Protein AF-A0A8T3XA52-F1 (afdb_monomer)

Structure (mmCIF, N/CA/C/O backbone):
data_AF-A0A8T3XA52-F1
#
_entry.id   AF-A0A8T3XA52-F1
#
loop_
_atom_site.group_PDB
_atom_site.id
_atom_site.type_symbol
_atom_site.label_atom_id
_atom_site.label_alt_id
_atom_site.label_comp_id
_atom_site.label_asym_id
_atom_site.label_entity_id
_atom_site.label_seq_id
_atom_site.pdbx_PDB_ins_code
_atom_site.Cartn_x
_atom_site.Cartn_y
_atom_site.Cartn_z
_atom_site.occupancy
_atom_site.B_iso_or_equiv
_atom_site.auth_seq_id
_atom_site.auth_comp_id
_atom_site.auth_asym_id
_atom_site.auth_atom_id
_atom_site.pdbx_PDB_model_num
ATOM 1 N N . MET A 1 1 ? -41.490 25.334 93.226 1.00 41.12 1 MET A N 1
ATOM 2 C CA . MET A 1 1 ? -40.918 24.299 92.337 1.00 41.12 1 MET A CA 1
ATOM 3 C C . MET A 1 1 ? -41.174 24.711 90.898 1.00 41.12 1 MET A C 1
ATOM 5 O O . MET A 1 1 ? -42.295 24.581 90.435 1.00 41.12 1 MET A O 1
ATOM 9 N N . GLY A 1 2 ? -40.174 25.271 90.220 1.00 41.69 2 GLY A N 1
ATOM 10 C CA . GLY A 1 2 ? -40.242 25.599 88.796 1.00 41.69 2 GLY A CA 1
ATOM 11 C C . GLY A 1 2 ? -38.914 25.210 88.165 1.00 41.69 2 GLY A C 1
ATOM 12 O O . GLY A 1 2 ? -37.906 25.853 88.435 1.00 41.69 2 GLY A O 1
ATOM 13 N N . ASN A 1 3 ? -38.899 24.114 87.406 1.00 46.59 3 ASN A N 1
ATOM 14 C CA . ASN A 1 3 ? -37.692 23.629 86.743 1.00 46.59 3 ASN A CA 1
ATOM 15 C C . ASN A 1 3 ? -37.545 24.312 85.381 1.00 46.59 3 ASN A C 1
ATOM 17 O O . ASN A 1 3 ? -38.376 24.140 84.492 1.00 46.59 3 ASN A O 1
ATOM 21 N N . ILE A 1 4 ? -36.460 25.069 85.231 1.00 50.94 4 ILE A N 1
ATOM 22 C CA . ILE A 1 4 ? -35.986 25.626 83.964 1.00 50.94 4 ILE A CA 1
ATOM 23 C C . ILE A 1 4 ? -35.262 24.508 83.202 1.00 50.94 4 ILE A C 1
ATOM 25 O O . ILE A 1 4 ? -34.215 24.036 83.638 1.00 50.94 4 ILE A O 1
ATOM 29 N N . PHE A 1 5 ? -35.801 24.093 82.054 1.00 57.50 5 PHE A N 1
ATOM 30 C CA . PHE A 1 5 ? -35.103 23.215 81.110 1.00 57.50 5 PHE A CA 1
ATOM 31 C C . PHE A 1 5 ? -34.409 24.062 80.037 1.00 57.50 5 PHE A C 1
ATOM 33 O O . PHE A 1 5 ? -35.047 24.609 79.138 1.00 57.50 5 PHE A O 1
ATOM 40 N N . ILE A 1 6 ? -33.082 24.159 80.125 1.00 57.28 6 ILE A N 1
ATOM 41 C CA . ILE A 1 6 ? -32.225 24.763 79.098 1.00 57.28 6 ILE A CA 1
ATOM 42 C C . ILE A 1 6 ? -32.088 23.768 77.938 1.00 57.28 6 ILE A C 1
ATOM 44 O O . ILE A 1 6 ? -31.485 22.705 78.080 1.00 57.28 6 ILE A O 1
ATOM 48 N N . LYS A 1 7 ? -32.635 24.110 76.766 1.00 54.34 7 LYS A N 1
ATOM 49 C CA . LYS A 1 7 ? -32.490 23.318 75.536 1.00 54.34 7 LYS A CA 1
ATOM 50 C C . LYS A 1 7 ? -31.238 23.776 74.778 1.00 54.34 7 LYS A C 1
ATOM 52 O O . LYS A 1 7 ? -31.241 24.811 74.121 1.00 54.34 7 LYS A O 1
ATOM 57 N N . ASN A 1 8 ? -30.163 22.997 74.878 1.00 57.97 8 ASN A N 1
ATOM 58 C CA . ASN A 1 8 ? -28.888 23.256 74.204 1.00 57.97 8 ASN A CA 1
ATOM 59 C C . ASN A 1 8 ? -28.993 22.943 72.692 1.00 57.97 8 ASN A C 1
ATOM 61 O O . ASN A 1 8 ? -29.285 21.811 72.301 1.00 57.97 8 ASN A O 1
ATOM 65 N N . LYS A 1 9 ? -28.766 23.938 71.825 1.00 57.91 9 LYS A N 1
ATOM 66 C CA . LYS A 1 9 ? -28.817 23.811 70.355 1.00 57.91 9 LYS A CA 1
ATOM 67 C C . LYS A 1 9 ? -27.479 23.253 69.844 1.00 57.91 9 LYS A C 1
ATOM 69 O O . LYS A 1 9 ? -26.520 23.997 69.664 1.00 57.91 9 LYS A O 1
ATOM 74 N N . LYS A 1 10 ? -27.399 21.932 69.646 1.00 58.94 10 LYS A N 1
ATOM 75 C CA . LYS A 1 10 ? -26.198 21.236 69.140 1.00 58.94 10 LYS A CA 1
ATOM 76 C C . LYS A 1 10 ? -25.922 21.637 67.678 1.00 58.94 10 LYS A C 1
ATOM 78 O O . LYS A 1 10 ? -26.837 21.659 66.857 1.00 58.94 10 LYS A O 1
ATOM 83 N N . GLN A 1 11 ? -24.676 22.008 67.382 1.00 62.72 11 GLN A N 1
ATOM 84 C CA . GLN A 1 11 ? -24.257 22.612 66.112 1.00 62.72 11 GLN A CA 1
ATOM 85 C C . GLN A 1 11 ? -24.359 21.647 64.914 1.00 62.72 11 GLN A C 1
ATOM 87 O O . GLN A 1 11 ? -23.949 20.495 65.006 1.00 62.72 11 GLN A O 1
ATOM 92 N N . ARG A 1 12 ? -24.878 22.149 63.781 1.00 59.28 12 ARG A N 1
ATOM 93 C CA . ARG A 1 12 ? -25.142 21.425 62.515 1.00 59.28 12 ARG A CA 1
ATOM 94 C C . ARG A 1 12 ? -24.040 21.580 61.449 1.00 59.28 12 ARG A C 1
ATOM 96 O O . ARG A 1 12 ? -24.274 21.263 60.292 1.00 59.28 12 ARG A O 1
ATOM 103 N N . LYS A 1 13 ? -22.841 22.047 61.811 1.00 58.66 13 LYS A N 1
ATOM 104 C CA . LYS A 1 13 ? -21.799 22.410 60.828 1.00 58.66 13 LYS A CA 1
ATOM 105 C C . LYS A 1 13 ? -21.232 21.220 60.037 1.00 58.66 13 LYS A C 1
ATOM 107 O O . LYS A 1 13 ? -21.038 21.333 58.838 1.00 58.66 13 LYS A O 1
ATOM 112 N N . GLY A 1 14 ? -21.069 20.050 60.661 1.00 59.81 14 GLY A N 1
ATOM 113 C CA . GLY A 1 14 ? -20.540 18.864 59.963 1.00 59.81 14 GLY A CA 1
ATOM 114 C C . GLY A 1 14 ? -21.498 18.236 58.938 1.00 59.81 14 GLY A C 1
ATOM 115 O O . GLY A 1 14 ? -21.068 17.466 58.088 1.00 59.81 14 GLY A O 1
ATOM 116 N N . GLN A 1 15 ? -22.798 18.557 58.996 1.00 58.09 15 GLN A N 1
ATOM 117 C CA . GLN A 1 15 ? -23.782 18.063 58.024 1.00 58.09 15 GLN A CA 1
ATOM 118 C C . GLN A 1 15 ? -23.780 18.886 56.728 1.00 58.09 15 GLN A C 1
ATOM 120 O O . GLN A 1 15 ? -24.138 18.357 55.682 1.00 58.09 15 GLN A O 1
ATOM 125 N N . GLU A 1 16 ? -23.352 20.149 56.774 1.00 66.12 16 GLU A N 1
ATOM 126 C CA . GLU A 1 16 ? -23.298 21.027 55.597 1.00 66.12 16 GLU A CA 1
ATOM 127 C C . GLU A 1 16 ? -22.121 20.661 54.672 1.00 66.12 16 GLU A C 1
ATOM 129 O O . GLU A 1 16 ? -22.271 20.663 53.451 1.00 66.12 16 GLU A O 1
ATOM 134 N N . GLU A 1 17 ? -20.986 20.235 55.236 1.00 72.88 17 GLU A N 1
ATOM 135 C CA . GLU A 1 17 ? -19.796 19.832 54.468 1.00 72.88 17 GLU A CA 1
ATOM 136 C C . GLU A 1 17 ? -20.006 18.521 53.687 1.00 72.88 17 GLU A C 1
ATOM 138 O O . GLU A 1 17 ? -19.603 18.410 52.527 1.00 72.88 17 GLU A O 1
ATOM 143 N N . ILE A 1 18 ? -20.712 17.546 54.277 1.00 85.62 18 ILE A N 1
ATOM 144 C CA . ILE A 1 18 ? -21.025 16.264 53.618 1.00 85.62 18 ILE A CA 1
ATOM 145 C C . ILE A 1 18 ? -21.964 16.475 52.421 1.00 85.62 18 ILE A C 1
ATOM 147 O O . ILE A 1 18 ? -21.783 15.853 51.374 1.00 85.62 18 ILE A O 1
ATOM 151 N N . VAL A 1 19 ? -22.944 17.377 52.538 1.00 86.50 19 VAL A N 1
ATOM 152 C CA . VAL A 1 19 ? -23.882 17.688 51.443 1.00 86.50 19 VAL A CA 1
ATOM 153 C C . VAL A 1 19 ? -23.160 18.371 50.279 1.00 86.50 19 VAL A C 1
ATOM 155 O O . VAL A 1 19 ? -23.435 18.060 49.118 1.00 86.50 19 VAL A O 1
ATOM 158 N N . GLY A 1 20 ? -22.189 19.242 50.577 1.00 86.75 20 GLY A N 1
ATOM 159 C CA . GLY A 1 20 ? -21.329 19.860 49.567 1.00 86.75 20 GLY A CA 1
ATOM 160 C C . GLY A 1 20 ? -20.532 18.825 48.770 1.00 86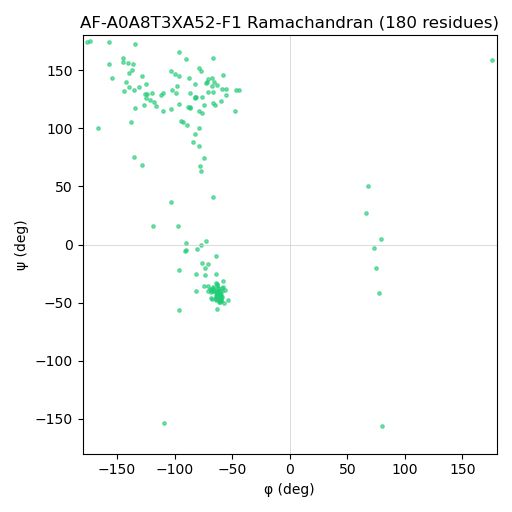.75 20 GLY A C 1
ATOM 161 O O . GLY A 1 20 ? -20.538 18.858 47.539 1.00 86.75 20 GLY A O 1
ATOM 162 N N . PHE A 1 21 ? -19.920 17.855 49.456 1.00 91.56 21 PHE A N 1
ATOM 163 C CA . PHE A 1 21 ? -19.161 16.787 48.803 1.00 91.56 21 PHE A CA 1
ATOM 164 C C . PHE A 1 21 ? -20.033 15.940 47.865 1.00 91.56 21 PHE A C 1
ATOM 166 O O . PHE A 1 21 ? -19.664 15.710 46.713 1.00 91.56 21 PHE A O 1
ATOM 173 N N . VAL A 1 22 ? -21.223 15.532 48.318 1.00 94.50 22 VAL A N 1
ATOM 174 C CA . VAL A 1 22 ? -22.146 14.717 47.508 1.00 94.50 22 VAL A CA 1
ATOM 175 C C . VAL A 1 22 ? -22.608 15.466 46.254 1.00 94.50 22 VAL A C 1
ATOM 177 O O . VAL A 1 22 ? -22.658 14.879 45.172 1.00 94.50 22 VAL A O 1
ATOM 180 N N . SER A 1 23 ? -22.896 16.765 46.373 1.00 92.50 23 SER A N 1
ATOM 181 C CA . SER A 1 23 ? -23.294 17.604 45.236 1.00 92.50 23 SER A CA 1
ATOM 182 C C . SER A 1 23 ? -22.196 17.686 44.168 1.00 92.50 23 SER A C 1
ATOM 184 O O . SER A 1 23 ? -22.463 17.506 42.979 1.00 92.50 23 SER A O 1
ATOM 186 N N . ILE A 1 24 ? -20.937 17.862 44.587 1.00 94.75 24 ILE A N 1
ATOM 187 C CA . ILE A 1 24 ? -19.791 17.916 43.668 1.00 94.75 24 ILE A CA 1
ATOM 188 C C . ILE A 1 24 ? -19.609 16.576 42.943 1.00 94.75 24 ILE A C 1
ATOM 190 O O . ILE A 1 24 ? -19.456 16.562 41.722 1.00 94.75 24 ILE A O 1
ATOM 194 N N . VAL A 1 25 ? -19.674 15.448 43.661 1.00 95.56 25 VAL A N 1
ATOM 195 C CA . VAL A 1 25 ? -19.530 14.108 43.061 1.00 95.56 25 VAL A CA 1
ATOM 196 C C . VAL A 1 25 ? -20.614 13.844 42.011 1.00 95.56 25 VAL A C 1
ATOM 198 O O . VAL A 1 25 ? -20.315 13.309 40.940 1.00 95.56 25 VAL A O 1
ATOM 201 N N . LEU A 1 26 ? -21.857 14.258 42.273 1.00 97.06 26 LEU A N 1
ATOM 202 C CA . LEU A 1 26 ? -22.955 14.151 41.308 1.00 97.06 26 LEU A CA 1
ATOM 203 C C . LEU A 1 26 ? -22.683 14.963 40.039 1.00 97.06 26 LEU A C 1
ATOM 205 O O . LEU A 1 26 ? -22.807 14.429 38.938 1.00 97.06 26 LEU A O 1
ATOM 209 N N . ILE A 1 27 ? -22.267 16.224 40.182 1.00 97.12 27 ILE A N 1
ATOM 210 C CA . ILE A 1 27 ? -21.964 17.100 39.041 1.00 97.12 27 ILE A CA 1
ATOM 211 C C . ILE A 1 27 ? -20.835 16.506 38.189 1.00 97.12 27 ILE A C 1
ATOM 213 O O . ILE A 1 27 ? -20.972 16.406 36.969 1.00 97.12 27 ILE A O 1
ATOM 217 N N . VAL A 1 28 ? -19.749 16.048 38.819 1.00 97.38 28 VAL A N 1
ATOM 218 C CA . VAL A 1 28 ? -18.621 15.416 38.114 1.00 97.38 28 VAL A CA 1
ATOM 219 C C . VAL A 1 28 ? -19.067 14.147 37.384 1.00 97.38 28 VAL A C 1
ATOM 221 O O . VAL A 1 28 ? -18.678 13.937 36.236 1.00 97.38 28 VAL A O 1
ATOM 224 N N . SER A 1 29 ? -19.932 13.337 37.998 1.00 96.94 29 SER A N 1
ATOM 225 C CA . SER A 1 29 ? -20.463 12.114 37.381 1.00 96.94 29 SER A CA 1
ATOM 226 C C . SER A 1 29 ? -21.301 12.415 36.133 1.00 96.94 29 SER A C 1
ATOM 228 O O . SER A 1 29 ? -21.143 11.749 35.111 1.00 96.94 29 SER A O 1
ATOM 230 N N . PHE A 1 30 ? -22.147 13.451 36.173 1.00 97.50 30 PHE A N 1
ATOM 231 C CA . PHE A 1 30 ? -22.924 13.887 35.006 1.00 97.50 30 PHE A CA 1
ATOM 232 C C . PHE A 1 30 ? -22.029 14.385 33.869 1.00 97.50 30 PHE A C 1
ATOM 234 O O . PHE A 1 30 ? -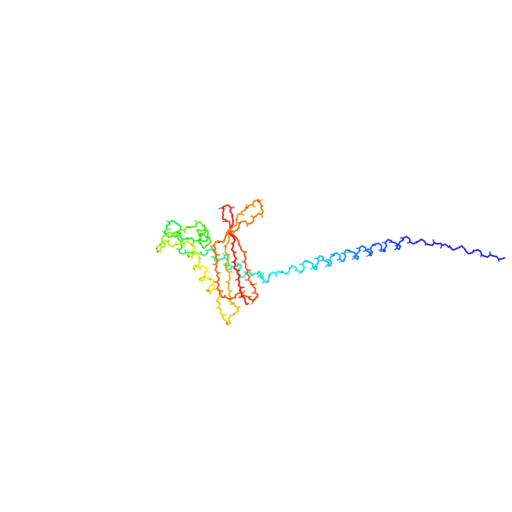22.224 13.993 32.718 1.00 97.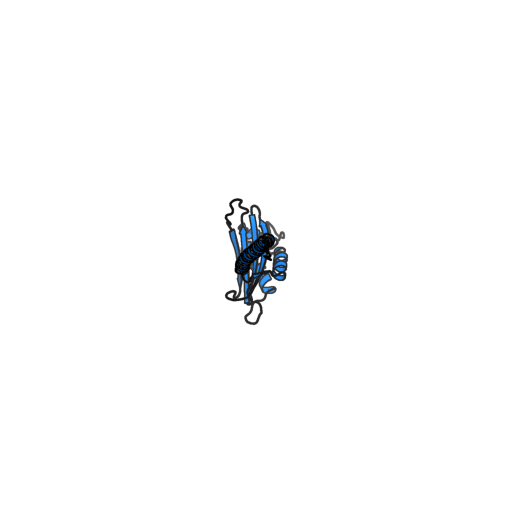50 30 PHE A O 1
ATOM 241 N N . ILE A 1 31 ? -21.024 15.207 34.185 1.00 97.25 31 ILE A N 1
ATOM 242 C CA . ILE A 1 31 ? -20.058 15.701 33.196 1.00 97.25 31 ILE A CA 1
ATOM 243 C C . ILE A 1 31 ? -19.306 14.525 32.556 1.00 97.25 31 ILE A C 1
ATOM 245 O O . ILE A 1 31 ? -19.187 14.462 31.332 1.00 97.25 31 ILE A O 1
ATOM 249 N N . PHE A 1 32 ? -18.862 13.556 33.362 1.00 97.12 32 PHE A N 1
ATOM 250 C CA . PHE A 1 32 ? -18.182 12.358 32.874 1.00 97.12 32 PHE A CA 1
ATOM 251 C C . PHE A 1 32 ? -19.062 11.526 31.931 1.00 97.12 32 PHE A C 1
ATOM 253 O O . PHE A 1 32 ? -18.595 11.126 30.867 1.00 97.12 32 PHE A O 1
ATOM 260 N N . LEU A 1 33 ? -20.342 11.315 32.262 1.00 96.56 33 LEU A N 1
ATOM 261 C CA . LEU A 1 33 ? -21.278 10.587 31.396 1.00 96.56 33 LEU A CA 1
ATOM 262 C C . LEU A 1 33 ? -21.500 11.289 30.051 1.00 96.56 33 LEU A C 1
ATOM 264 O O . LEU A 1 33 ? -21.581 10.617 29.023 1.00 96.56 33 LEU A O 1
ATOM 268 N N . ILE A 1 34 ? -21.553 12.625 30.033 1.00 95.56 34 ILE A N 1
ATOM 269 C CA . ILE A 1 34 ? -21.664 13.400 28.790 1.00 95.56 34 ILE A CA 1
ATOM 270 C C . ILE A 1 34 ? -20.410 13.204 27.929 1.00 95.56 34 ILE A C 1
ATOM 272 O O . ILE A 1 34 ? -20.525 12.889 26.744 1.00 95.56 34 ILE A O 1
ATOM 276 N N . PHE A 1 35 ? -19.214 13.327 28.514 1.00 95.38 35 PHE A N 1
ATOM 277 C CA . PHE A 1 35 ? -17.962 13.094 27.789 1.00 95.38 35 PHE A CA 1
ATOM 278 C C . PHE A 1 35 ? -17.841 11.658 27.282 1.00 95.38 35 PHE A C 1
ATOM 280 O O . PHE A 1 35 ? -17.442 11.453 26.136 1.00 95.38 35 PHE A O 1
ATOM 287 N N . LEU A 1 36 ? -18.224 10.672 28.094 1.00 93.06 36 LEU A N 1
ATOM 288 C CA . LEU A 1 36 ? -18.222 9.267 27.701 1.00 93.06 36 LEU A CA 1
ATOM 289 C C . LEU A 1 36 ? -19.191 9.026 26.537 1.00 93.06 36 LEU A C 1
ATOM 291 O O . LEU A 1 36 ? -18.823 8.380 25.559 1.00 93.06 36 LEU A O 1
ATOM 295 N N . GLY A 1 37 ? -20.391 9.610 26.596 1.00 91.06 37 GLY A N 1
ATOM 296 C CA . GLY A 1 37 ? -21.372 9.548 25.516 1.00 91.06 37 GLY A CA 1
ATOM 297 C C . GLY A 1 37 ? -20.859 10.165 24.213 1.00 91.06 37 GLY A C 1
ATOM 298 O O . GLY A 1 37 ? -21.024 9.575 23.149 1.00 91.06 37 GLY A O 1
ATOM 299 N N . ILE A 1 38 ? -20.182 11.316 24.278 1.00 88.25 38 ILE A N 1
ATOM 300 C CA . ILE A 1 38 ? -19.578 11.962 23.100 1.00 88.25 38 ILE A CA 1
ATOM 301 C C . ILE A 1 38 ? -18.405 11.136 22.554 1.00 88.25 38 ILE A C 1
ATOM 303 O O . ILE A 1 38 ? -18.279 10.989 21.339 1.00 88.25 38 ILE A O 1
ATOM 307 N N . SER A 1 39 ? -17.570 10.581 23.436 1.00 81.75 39 SER A N 1
ATOM 308 C CA . SER A 1 39 ? -16.421 9.749 23.066 1.00 81.75 39 SER A CA 1
ATOM 309 C C . SER A 1 39 ? -16.861 8.472 22.344 1.00 81.75 39 SER A C 1
ATOM 311 O O . SER A 1 39 ? -16.329 8.149 21.287 1.00 81.75 39 SER A O 1
ATOM 313 N N . LEU A 1 40 ? -17.905 7.804 22.848 1.00 80.50 40 LEU A N 1
ATOM 314 C CA . LEU A 1 40 ? -18.456 6.585 22.248 1.00 80.50 40 LEU A CA 1
ATOM 315 C C . LEU A 1 40 ? -19.246 6.842 20.957 1.00 80.50 40 LEU A C 1
ATOM 317 O O . LEU A 1 40 ? -19.345 5.953 20.115 1.00 80.50 40 LEU A O 1
ATOM 321 N N . ARG A 1 41 ? -19.816 8.042 20.775 1.00 72.50 41 ARG A N 1
ATOM 322 C CA . ARG A 1 41 ? -20.595 8.385 19.572 1.00 72.50 41 ARG A CA 1
ATOM 323 C C . ARG A 1 41 ? -19.724 8.661 18.346 1.00 72.50 41 ARG A C 1
ATOM 325 O O . ARG A 1 41 ? -20.238 8.637 17.229 1.00 72.50 41 ARG A O 1
ATOM 332 N N . LYS A 1 42 ? -18.418 8.882 18.521 1.00 56.75 42 LYS A N 1
ATOM 333 C CA . LYS A 1 42 ? -17.451 8.828 17.418 1.00 56.75 42 LYS A CA 1
ATOM 334 C C . LYS A 1 42 ? -17.225 7.361 17.063 1.00 56.75 42 LYS A C 1
ATOM 336 O O . LYS A 1 42 ? -16.224 6.765 17.443 1.00 56.75 42 LYS A O 1
ATOM 341 N N . GLY A 1 43 ? -18.215 6.768 16.398 1.00 46.72 43 GLY A N 1
ATOM 342 C CA . GLY A 1 43 ? -18.079 5.431 15.848 1.00 46.72 43 GLY A CA 1
ATOM 343 C C . GLY A 1 43 ? -16.852 5.412 14.937 1.00 46.72 43 GLY A C 1
ATOM 344 O O . GLY A 1 43 ? -16.733 6.306 14.094 1.00 46.72 43 GLY A O 1
ATOM 345 N N . PRO A 1 44 ? -15.923 4.461 15.105 1.00 48.84 44 PRO A N 1
ATOM 346 C CA . PRO A 1 44 ? -14.935 4.238 14.073 1.00 48.84 44 PRO A CA 1
ATOM 347 C C . PRO A 1 44 ? -15.723 3.882 12.810 1.00 48.84 44 PRO A C 1
ATOM 349 O O . PRO A 1 44 ? -16.644 3.062 12.863 1.00 48.84 44 PRO A O 1
ATOM 352 N N . GLU A 1 45 ? -15.383 4.482 11.670 1.00 53.12 45 GLU A N 1
ATOM 353 C CA . GLU A 1 45 ? -15.627 3.787 10.408 1.00 53.12 45 GLU A CA 1
ATOM 354 C C . GLU A 1 45 ? -15.175 2.338 10.628 1.00 53.12 45 GLU A C 1
ATOM 356 O O . GLU A 1 45 ? -14.134 2.124 11.254 1.00 53.12 45 GLU A O 1
ATOM 361 N N . PHE A 1 46 ? -15.980 1.350 10.230 1.00 51.62 46 PHE A N 1
ATOM 362 C CA . PHE A 1 46 ? -15.752 -0.079 10.492 1.00 51.62 46 PHE A CA 1
ATOM 363 C C . PHE A 1 46 ? -14.514 -0.628 9.751 1.00 51.62 46 PHE A C 1
ATOM 365 O O . PHE A 1 46 ? -14.556 -1.725 9.210 1.00 51.62 46 PHE A O 1
ATOM 372 N N . LYS A 1 47 ? -13.418 0.132 9.694 1.00 64.00 47 LYS A N 1
ATOM 373 C CA . LYS A 1 47 ? -12.084 -0.259 9.281 1.00 64.00 47 LYS A CA 1
ATOM 374 C C . LYS A 1 47 ? -11.397 -0.872 10.493 1.00 64.00 47 LYS A C 1
ATOM 376 O O . LYS A 1 47 ? -10.742 -0.198 11.286 1.00 64.00 47 LYS A O 1
ATOM 381 N N . LYS A 1 48 ? -11.582 -2.178 10.661 1.00 80.38 48 LYS A N 1
ATOM 382 C CA . LYS A 1 48 ? -10.784 -2.938 11.618 1.00 80.38 48 LYS A CA 1
ATOM 383 C C . LYS A 1 48 ? -9.346 -2.953 11.107 1.00 80.38 48 LYS A C 1
ATOM 385 O O . LYS A 1 48 ? -9.091 -3.424 9.998 1.00 80.38 48 LYS A O 1
ATOM 390 N N . GLU A 1 49 ? -8.416 -2.451 11.909 1.00 84.94 49 GLU A N 1
ATOM 391 C CA . GLU A 1 49 ? -6.997 -2.580 11.595 1.00 84.94 49 GLU A CA 1
ATOM 392 C C . GLU A 1 49 ? -6.636 -4.071 11.514 1.00 84.94 49 GLU A C 1
ATOM 394 O O . GLU A 1 49 ? -6.908 -4.847 12.436 1.00 84.94 49 GLU A O 1
ATOM 399 N N . SER A 1 50 ? -6.089 -4.490 10.373 1.00 91.81 50 SER A N 1
ATOM 400 C CA . SER A 1 50 ? -5.740 -5.882 10.108 1.00 91.81 50 SER A CA 1
ATOM 401 C C . SER A 1 50 ? -4.230 -6.052 10.066 1.00 91.81 50 SER A C 1
ATOM 403 O O . SER A 1 50 ? -3.554 -5.549 9.167 1.00 91.81 50 SER A O 1
ATOM 405 N N . LYS A 1 51 ? -3.709 -6.820 11.026 1.00 94.12 51 LYS A N 1
ATOM 406 C CA . LYS A 1 51 ? -2.287 -7.167 11.100 1.00 94.12 51 LYS A CA 1
ATOM 407 C C . LYS A 1 51 ? -1.817 -7.907 9.846 1.00 94.12 51 LYS A C 1
ATOM 409 O O . LYS A 1 51 ? -0.740 -7.605 9.343 1.00 94.12 51 LYS A O 1
ATOM 414 N N . ASP A 1 52 ? -2.643 -8.806 9.316 1.00 93.94 52 ASP A N 1
ATOM 415 C CA . ASP A 1 52 ? -2.319 -9.587 8.118 1.00 93.94 52 ASP A CA 1
ATOM 416 C C . ASP A 1 52 ? -2.202 -8.684 6.884 1.00 93.94 52 ASP A C 1
ATOM 418 O O . ASP A 1 52 ? -1.278 -8.830 6.088 1.00 93.94 52 ASP A O 1
ATOM 422 N N . VAL A 1 53 ? -3.095 -7.693 6.760 1.00 95.50 53 VAL A N 1
ATOM 423 C CA . VAL A 1 53 ? -3.039 -6.702 5.675 1.00 95.50 53 VAL A CA 1
ATOM 424 C C . VAL A 1 53 ? -1.810 -5.806 5.821 1.00 95.50 53 VAL A C 1
ATOM 426 O O . VAL A 1 53 ? -1.163 -5.512 4.821 1.00 95.50 53 VAL A O 1
ATOM 429 N N . SER A 1 54 ? -1.451 -5.409 7.046 1.00 95.50 54 SER A N 1
ATOM 430 C CA . SER A 1 54 ? -0.246 -4.606 7.291 1.00 95.50 54 SER A CA 1
ATOM 431 C C . SER A 1 54 ? 1.032 -5.365 6.917 1.00 95.50 54 SER A C 1
ATOM 433 O O . SER A 1 54 ? 1.855 -4.853 6.162 1.00 95.50 54 SER A O 1
ATOM 435 N N . MET A 1 55 ? 1.158 -6.623 7.349 1.00 96.00 55 MET A N 1
ATOM 436 C CA . MET A 1 55 ? 2.304 -7.478 7.014 1.00 96.00 55 MET A CA 1
ATOM 437 C C . MET A 1 55 ? 2.402 -7.758 5.511 1.00 96.00 55 MET A C 1
ATOM 439 O O . MET A 1 55 ? 3.495 -7.734 4.938 1.00 96.00 55 MET A O 1
ATOM 443 N N . PHE A 1 56 ? 1.263 -7.990 4.854 1.00 96.38 56 PHE A N 1
ATOM 444 C CA . PHE A 1 56 ? 1.206 -8.101 3.400 1.00 96.38 56 PHE A CA 1
ATOM 445 C C . PHE A 1 56 ? 1.695 -6.812 2.730 1.00 96.38 56 PHE A C 1
ATOM 447 O O . PHE A 1 56 ? 2.552 -6.870 1.859 1.00 96.38 56 PHE A O 1
ATOM 454 N N . LEU A 1 57 ? 1.202 -5.649 3.159 1.00 95.81 57 LEU A N 1
ATOM 455 C CA . LEU A 1 57 ? 1.613 -4.361 2.607 1.00 95.81 57 LEU A CA 1
ATOM 456 C C . LEU A 1 57 ? 3.119 -4.116 2.766 1.00 95.81 57 LEU A C 1
ATOM 458 O O . LEU A 1 57 ? 3.776 -3.748 1.797 1.00 95.81 57 LEU A O 1
ATOM 462 N N . GLU A 1 58 ? 3.677 -4.332 3.957 1.00 94.81 58 GLU A N 1
ATOM 463 C CA . GLU A 1 58 ? 5.109 -4.134 4.210 1.00 94.81 58 GLU A CA 1
ATOM 464 C C . GLU A 1 58 ? 5.980 -5.047 3.342 1.00 94.81 58 GLU A C 1
ATOM 466 O O . GLU A 1 58 ? 6.937 -4.578 2.724 1.00 94.81 58 GLU A O 1
ATOM 471 N N . SER A 1 59 ? 5.626 -6.331 3.253 1.00 96.06 59 SER A N 1
ATOM 472 C CA . SER A 1 59 ? 6.357 -7.297 2.426 1.00 96.06 59 SER A CA 1
ATOM 473 C C . SER A 1 59 ? 6.196 -7.024 0.929 1.00 96.06 59 SER A C 1
ATOM 475 O O . SER A 1 59 ? 7.178 -7.094 0.190 1.00 96.06 59 SER A O 1
ATOM 477 N N . ALA A 1 60 ? 5.001 -6.630 0.480 1.00 96.50 60 ALA A N 1
ATOM 478 C CA . ALA A 1 60 ? 4.745 -6.285 -0.913 1.00 96.50 60 ALA A CA 1
ATOM 479 C C . ALA A 1 60 ? 5.580 -5.086 -1.376 1.00 96.50 60 ALA A C 1
ATOM 481 O O . ALA A 1 60 ? 6.087 -5.081 -2.494 1.00 96.50 60 ALA A O 1
ATOM 482 N N . MET A 1 61 ? 5.796 -4.092 -0.512 1.00 96.69 61 MET A N 1
ATOM 483 C CA . MET A 1 61 ? 6.615 -2.922 -0.845 1.00 96.69 61 MET A CA 1
ATOM 484 C C . MET A 1 61 ? 8.093 -3.253 -1.114 1.00 96.69 61 MET A C 1
ATOM 486 O O . MET A 1 61 ? 8.755 -2.504 -1.838 1.00 96.69 61 MET A O 1
ATOM 490 N N . GLU A 1 62 ? 8.612 -4.352 -0.563 1.00 96.69 62 GLU A N 1
ATOM 491 C CA . GLU A 1 62 ? 9.986 -4.823 -0.802 1.00 96.69 62 GLU A CA 1
ATOM 492 C C . GLU A 1 62 ? 10.098 -5.786 -1.995 1.00 96.69 62 GLU A C 1
ATOM 494 O O . GLU A 1 62 ? 11.204 -6.159 -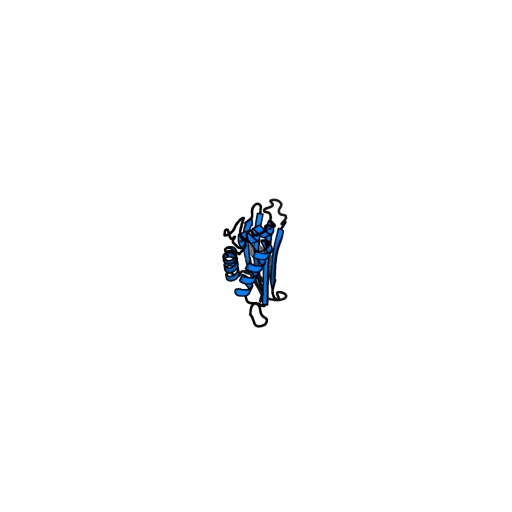2.387 1.00 96.69 62 GLU A O 1
ATOM 499 N N . TYR A 1 63 ? 8.975 -6.169 -2.610 1.00 96.94 63 TYR A N 1
ATOM 500 C CA . TYR A 1 63 ? 8.974 -7.039 -3.781 1.00 96.94 63 TYR A CA 1
ATOM 501 C C . TYR A 1 63 ? 9.687 -6.378 -4.965 1.00 96.94 63 TYR A C 1
ATOM 503 O O . TYR A 1 63 ? 9.508 -5.186 -5.219 1.00 96.94 63 TYR A O 1
ATOM 511 N N . THR A 1 64 ? 10.505 -7.143 -5.690 1.00 95.25 64 THR A N 1
ATOM 512 C CA . THR A 1 64 ? 11.245 -6.643 -6.859 1.00 95.25 64 THR A CA 1
ATOM 513 C C . THR A 1 64 ? 10.344 -6.655 -8.085 1.00 95.25 64 THR A C 1
ATOM 515 O O . THR A 1 64 ? 9.760 -7.683 -8.406 1.00 95.25 64 THR A O 1
ATOM 518 N N . THR A 1 65 ? 10.230 -5.515 -8.760 1.00 93.81 65 THR A N 1
ATOM 519 C CA . THR A 1 65 ? 9.409 -5.363 -9.970 1.00 93.81 65 THR A CA 1
ATOM 520 C C . THR A 1 65 ? 10.249 -5.524 -11.231 1.00 93.81 65 THR A C 1
ATOM 522 O O . THR A 1 65 ? 11.466 -5.362 -11.192 1.00 93.81 65 THR A O 1
ATOM 525 N N . ASP A 1 66 ? 9.591 -5.703 -12.374 1.00 90.38 66 ASP A N 1
ATOM 526 C CA . ASP A 1 66 ? 10.248 -5.716 -13.690 1.00 90.38 66 ASP A CA 1
ATOM 527 C C . ASP A 1 66 ? 10.719 -4.321 -14.157 1.00 90.38 66 ASP A C 1
ATOM 529 O O . ASP A 1 66 ? 11.211 -4.156 -15.272 1.00 90.38 66 ASP A O 1
ATOM 533 N N . CYS A 1 67 ? 10.552 -3.278 -13.337 1.00 90.00 67 CYS A N 1
ATOM 534 C CA . CYS A 1 67 ? 10.990 -1.926 -13.664 1.00 90.00 67 CYS A CA 1
ATOM 535 C C . CYS A 1 67 ? 12.459 -1.733 -13.265 1.00 90.00 67 CYS A C 1
ATOM 537 O O . CYS A 1 67 ? 12.778 -1.808 -12.080 1.00 90.00 67 CYS A O 1
ATOM 539 N N . ALA A 1 68 ? 13.359 -1.443 -14.211 1.00 90.06 68 ALA A N 1
ATOM 540 C CA . ALA A 1 68 ? 14.752 -1.117 -13.893 1.00 90.06 68 ALA A CA 1
ATOM 541 C C . ALA A 1 68 ? 15.012 0.398 -13.812 1.00 90.06 68 ALA A C 1
ATOM 543 O O . ALA A 1 68 ? 14.436 1.191 -14.562 1.00 90.06 68 ALA A O 1
ATOM 544 N N . ASP A 1 69 ? 15.899 0.799 -12.899 1.00 86.06 69 ASP A N 1
ATOM 545 C CA . ASP A 1 69 ? 16.348 2.182 -12.722 1.00 86.06 69 ASP A CA 1
ATOM 546 C C . ASP A 1 69 ? 17.620 2.441 -13.543 1.00 86.06 69 ASP A C 1
ATOM 548 O O . ASP A 1 69 ? 18.715 1.978 -13.207 1.00 86.06 69 ASP A O 1
ATOM 552 N N . GLY A 1 70 ? 17.470 3.170 -14.648 1.00 82.75 70 GLY A N 1
ATOM 553 C CA . GLY A 1 70 ? 18.562 3.598 -15.528 1.00 82.75 70 GLY A CA 1
ATOM 554 C C . GLY A 1 70 ? 19.120 2.526 -16.475 1.00 82.75 70 GLY A C 1
ATOM 555 O O . GLY A 1 70 ? 19.358 2.835 -17.639 1.00 82.75 70 GLY A O 1
ATOM 556 N N . TYR A 1 71 ? 19.312 1.283 -16.024 1.00 80.50 71 TYR A N 1
ATOM 557 C CA . TYR A 1 71 ? 19.838 0.182 -16.845 1.00 80.50 71 TYR A CA 1
ATOM 558 C C . TYR A 1 71 ? 19.434 -1.197 -16.300 1.00 80.50 71 TYR A C 1
ATOM 560 O O . TYR A 1 71 ? 19.212 -1.359 -15.103 1.00 80.50 71 TYR A O 1
ATOM 568 N N . GLU A 1 72 ? 19.388 -2.220 -17.154 1.00 82.81 72 GLU A N 1
ATOM 569 C CA . GLU A 1 72 ? 19.232 -3.612 -16.709 1.00 82.81 72 GLU A CA 1
ATOM 570 C C . GLU A 1 72 ? 20.578 -4.208 -16.269 1.00 82.81 72 GLU A C 1
ATOM 572 O O . GLU A 1 72 ? 21.584 -3.990 -16.952 1.00 82.81 72 GLU A O 1
ATOM 577 N N . PRO A 1 73 ? 20.631 -4.971 -15.156 1.00 84.62 73 PRO A N 1
ATOM 578 C CA . PRO A 1 73 ? 19.513 -5.550 -14.395 1.00 84.62 73 PRO A CA 1
ATOM 579 C C . PRO A 1 73 ? 19.179 -4.800 -13.084 1.00 84.62 73 PRO A C 1
ATOM 581 O O . PRO A 1 73 ? 18.878 -5.433 -12.072 1.00 84.62 73 PRO A O 1
ATOM 584 N N . ASN A 1 74 ? 19.270 -3.466 -13.038 1.00 88.81 74 ASN A N 1
ATOM 585 C CA . ASN A 1 74 ? 19.025 -2.689 -11.815 1.00 88.81 74 ASN A CA 1
ATOM 586 C C . ASN A 1 74 ? 17.521 -2.546 -11.503 1.00 8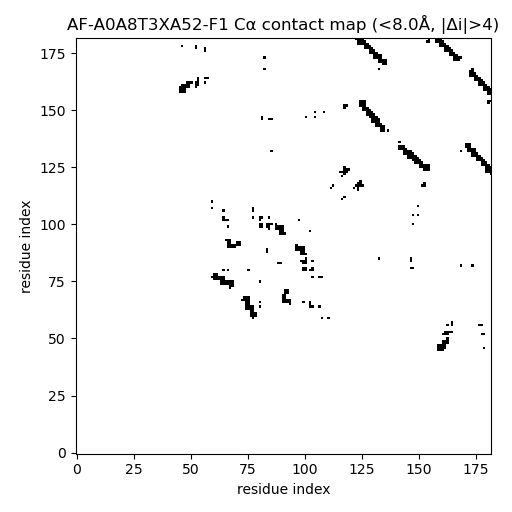8.81 74 ASN A C 1
ATOM 588 O O . ASN A 1 74 ? 16.968 -1.446 -11.537 1.00 88.81 74 ASN A O 1
ATOM 592 N N . TYR A 1 75 ? 16.849 -3.665 -11.235 1.00 92.19 75 TYR A N 1
ATOM 593 C CA . TYR A 1 75 ? 15.421 -3.714 -10.933 1.00 92.19 75 TYR A CA 1
ATOM 594 C C . TYR A 1 75 ? 15.089 -3.019 -9.612 1.00 92.19 75 TYR A C 1
ATOM 596 O O . TYR A 1 75 ? 15.807 -3.128 -8.615 1.00 92.19 75 TYR A O 1
ATOM 604 N N . MET A 1 76 ? 13.979 -2.289 -9.598 1.00 92.31 76 MET A N 1
ATOM 605 C CA . MET A 1 76 ? 13.532 -1.526 -8.445 1.00 92.31 76 MET A CA 1
ATOM 606 C C . MET A 1 76 ? 12.442 -2.272 -7.675 1.00 92.31 76 MET A C 1
ATOM 608 O O . MET A 1 76 ? 11.611 -2.979 -8.252 1.00 92.31 76 MET A O 1
ATOM 612 N N . SER A 1 77 ? 12.427 -2.093 -6.353 1.00 96.25 77 SER A N 1
ATOM 613 C CA . SER A 1 77 ? 11.338 -2.602 -5.523 1.00 96.25 77 SER A CA 1
ATOM 614 C C . SER A 1 77 ? 10.025 -1.881 -5.824 1.00 96.25 77 SER A C 1
ATOM 616 O O . SER A 1 77 ? 10.030 -0.753 -6.323 1.00 96.25 77 SER A O 1
ATOM 618 N N . LEU A 1 78 ? 8.895 -2.486 -5.462 1.00 96.19 78 LEU A N 1
ATOM 619 C CA . LEU A 1 78 ? 7.571 -1.907 -5.668 1.00 96.19 78 LEU A CA 1
ATOM 620 C C . LEU A 1 78 ? 7.452 -0.530 -5.007 1.00 96.19 78 LEU A C 1
ATOM 622 O O . LEU A 1 78 ? 6.929 0.404 -5.611 1.00 96.19 78 LEU A O 1
ATOM 626 N N . ARG A 1 79 ? 8.038 -0.356 -3.814 1.00 96.12 79 ARG A N 1
ATOM 627 C CA . ARG A 1 79 ? 8.156 0.951 -3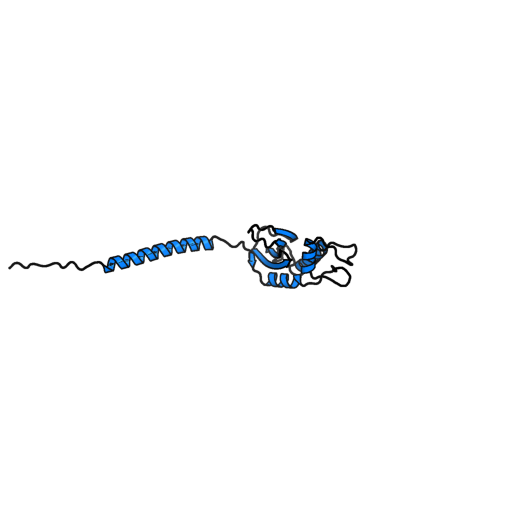.151 1.00 96.12 79 ARG A CA 1
ATOM 628 C C . ARG A 1 79 ? 8.808 2.001 -4.052 1.00 96.12 79 ARG A C 1
ATOM 630 O O . ARG A 1 79 ? 8.322 3.128 -4.154 1.00 96.12 79 ARG A O 1
ATOM 637 N N . ARG A 1 80 ? 9.925 1.649 -4.693 1.00 94.62 80 ARG A N 1
ATOM 638 C CA . ARG A 1 80 ? 10.641 2.550 -5.606 1.00 94.62 80 ARG A CA 1
ATOM 639 C C . ARG A 1 80 ? 9.872 2.762 -6.907 1.00 94.62 80 ARG A C 1
ATOM 641 O O . ARG A 1 80 ? 9.872 3.888 -7.387 1.00 94.62 80 ARG A O 1
ATOM 648 N N . ALA A 1 81 ? 9.174 1.749 -7.416 1.00 94.31 81 ALA A N 1
ATOM 649 C CA . ALA A 1 81 ? 8.313 1.875 -8.591 1.00 94.31 81 ALA A CA 1
ATOM 650 C C . ALA A 1 81 ? 7.143 2.839 -8.341 1.00 94.31 81 ALA A C 1
ATOM 652 O O . ALA A 1 81 ? 6.895 3.718 -9.159 1.00 94.31 81 ALA A O 1
ATOM 653 N N . ILE A 1 82 ? 6.491 2.770 -7.174 1.00 95.38 82 ILE A N 1
ATOM 654 C CA . ILE A 1 82 ? 5.437 3.720 -6.771 1.00 95.38 82 ILE A CA 1
ATOM 655 C C . ILE A 1 82 ? 6.001 5.139 -6.638 1.00 95.38 82 ILE A C 1
ATOM 657 O O . ILE A 1 82 ? 5.383 6.099 -7.094 1.00 95.38 82 ILE A O 1
ATOM 661 N N . LYS A 1 83 ? 7.198 5.294 -6.060 1.00 94.56 83 LYS A N 1
ATOM 662 C CA . LYS A 1 83 ? 7.873 6.599 -6.024 1.00 94.56 83 LYS A CA 1
ATOM 663 C C . LYS A 1 83 ? 8.187 7.110 -7.437 1.00 94.56 83 LYS A C 1
ATOM 665 O O . LYS A 1 83 ? 7.946 8.274 -7.730 1.00 94.56 83 LYS A O 1
ATOM 670 N N . GLY A 1 84 ? 8.695 6.244 -8.310 1.00 92.69 84 GLY A N 1
ATOM 671 C CA . GLY A 1 84 ? 8.971 6.571 -9.706 1.00 92.69 84 GLY A CA 1
ATOM 672 C C . GLY A 1 84 ? 7.709 6.936 -10.486 1.00 92.69 84 GLY A C 1
ATOM 673 O O . GLY A 1 84 ? 7.766 7.819 -11.332 1.00 92.69 84 GLY A O 1
ATOM 674 N N . CYS A 1 85 ? 6.572 6.319 -10.161 1.00 93.50 85 CYS A N 1
ATOM 675 C CA . CYS A 1 85 ? 5.269 6.661 -10.720 1.00 93.50 85 CYS A CA 1
ATOM 676 C C . CYS A 1 85 ? 4.883 8.113 -10.408 1.00 93.50 85 CYS A C 1
ATOM 678 O O . CYS A 1 85 ? 4.586 8.870 -11.326 1.00 93.50 85 CYS A O 1
ATOM 680 N N . TYR A 1 86 ? 4.989 8.530 -9.142 1.00 93.31 86 TYR A N 1
ATOM 681 C CA . TYR A 1 86 ? 4.770 9.927 -8.746 1.00 93.31 86 TYR A CA 1
ATOM 682 C C . TYR A 1 86 ? 5.724 10.900 -9.464 1.00 93.31 86 TYR A C 1
ATOM 684 O O . TYR A 1 86 ? 5.333 11.986 -9.871 1.00 93.31 86 TYR A O 1
ATOM 692 N N . GLU A 1 87 ? 6.979 10.495 -9.673 1.00 92.06 87 GLU A N 1
ATOM 693 C CA . GLU A 1 87 ? 7.983 11.291 -10.393 1.00 92.06 87 GLU A CA 1
ATOM 694 C C . GLU A 1 87 ? 7.816 11.265 -11.930 1.00 92.06 87 GLU A C 1
ATOM 696 O O . GLU A 1 87 ? 8.622 11.871 -12.638 1.00 92.06 87 GLU A O 1
ATOM 701 N N . GLY A 1 88 ? 6.820 10.550 -12.470 1.00 90.38 88 GLY A N 1
ATOM 702 C CA . GLY A 1 88 ? 6.603 10.409 -13.915 1.00 90.38 88 GLY A CA 1
ATOM 703 C C . GLY A 1 88 ? 7.717 9.644 -14.643 1.00 90.38 88 GLY A C 1
ATOM 704 O O . GLY A 1 88 ? 7.981 9.884 -15.823 1.00 90.38 88 GLY A O 1
ATOM 705 N N . LYS A 1 89 ? 8.425 8.748 -13.944 1.00 90.56 89 LYS A N 1
ATOM 706 C CA . LYS A 1 89 ? 9.558 7.994 -14.494 1.00 90.56 89 LYS A CA 1
ATOM 707 C C . LYS A 1 89 ? 9.117 6.840 -15.390 1.00 90.56 89 LYS A C 1
ATOM 709 O O . LYS A 1 89 ? 8.103 6.176 -15.169 1.00 90.56 89 LYS A O 1
ATOM 714 N N . LYS A 1 90 ? 9.971 6.550 -16.370 1.00 90.69 90 LYS A N 1
ATOM 715 C CA . LYS A 1 90 ? 9.897 5.357 -17.216 1.00 90.69 90 LYS A CA 1
ATOM 716 C C . LYS A 1 90 ? 10.936 4.336 -16.782 1.00 90.69 90 LYS A C 1
ATOM 718 O O . LYS A 1 90 ? 12.009 4.701 -16.305 1.00 90.69 90 LYS A O 1
ATOM 723 N N . CYS A 1 91 ? 10.609 3.069 -16.972 1.00 89.12 91 CYS A N 1
ATOM 724 C CA . CYS A 1 91 ? 11.479 1.959 -16.624 1.00 89.12 91 CYS A CA 1
ATOM 725 C C . CYS A 1 91 ? 12.517 1.737 -17.724 1.00 89.12 91 CYS A C 1
ATOM 727 O O . CYS A 1 91 ? 12.164 1.573 -18.897 1.00 89.12 91 CYS A O 1
ATOM 729 N N . ALA A 1 92 ? 13.794 1.701 -17.349 1.00 81.94 92 ALA A N 1
ATOM 730 C CA . ALA A 1 92 ? 14.857 1.310 -18.264 1.00 81.94 92 ALA A CA 1
ATOM 731 C C . ALA A 1 92 ? 14.714 -0.178 -18.622 1.00 81.94 92 ALA A C 1
ATOM 733 O O . ALA A 1 92 ? 14.292 -0.972 -17.786 1.00 81.94 92 ALA A O 1
ATOM 734 N N . GLY A 1 93 ? 15.017 -0.552 -19.868 1.00 65.88 93 GLY A N 1
ATOM 735 C CA . GLY A 1 93 ? 15.044 -1.954 -20.317 1.00 65.88 93 GLY A CA 1
ATOM 736 C C . GLY A 1 93 ? 13.688 -2.636 -20.537 1.00 65.88 93 GLY A C 1
ATOM 737 O O . GLY A 1 93 ? 13.596 -3.561 -21.337 1.00 65.88 93 GLY A O 1
ATOM 738 N N . SER A 1 94 ? 12.603 -2.116 -19.953 1.00 63.69 94 SER A N 1
ATOM 739 C CA . SER A 1 94 ? 11.259 -2.619 -20.255 1.00 63.69 94 SER A CA 1
ATOM 740 C C . SER A 1 94 ? 10.978 -2.571 -21.763 1.00 63.69 94 SER A C 1
ATOM 742 O O . SER A 1 94 ? 11.242 -1.551 -22.410 1.00 63.69 94 SER A O 1
ATOM 744 N N . TYR A 1 95 ? 10.433 -3.663 -22.317 1.00 55.59 95 TYR A N 1
ATOM 745 C CA . TYR A 1 95 ? 9.895 -3.686 -23.680 1.00 55.59 95 TYR A CA 1
ATOM 746 C C . TYR A 1 95 ? 9.005 -2.442 -23.844 1.00 55.59 95 TYR A C 1
ATOM 748 O O . TYR A 1 95 ? 8.019 -2.297 -23.129 1.00 55.59 95 TYR A O 1
ATOM 756 N N . GLU A 1 96 ? 9.407 -1.521 -24.724 1.00 61.59 96 GLU A N 1
ATOM 757 C CA . GLU A 1 96 ? 8.691 -0.278 -25.075 1.00 61.59 96 GLU A CA 1
ATOM 758 C C . GLU A 1 96 ? 8.797 0.915 -24.101 1.00 61.59 96 GLU A C 1
ATOM 760 O O . GLU A 1 96 ? 8.201 1.962 -24.356 1.00 61.59 96 GLU A O 1
ATOM 765 N N . GLY A 1 97 ? 9.603 0.838 -23.034 1.00 66.75 97 GLY A N 1
ATOM 766 C CA . GLY A 1 97 ? 9.777 1.969 -22.111 1.00 66.75 97 GLY A CA 1
ATOM 767 C C . GLY A 1 97 ? 8.506 2.266 -21.312 1.00 66.75 97 GLY A C 1
ATOM 768 O O . GLY A 1 97 ? 8.041 3.411 -21.264 1.00 66.75 97 GLY A O 1
ATOM 769 N N . ARG A 1 98 ? 7.940 1.217 -20.703 1.00 85.19 98 ARG A N 1
ATOM 770 C CA . ARG A 1 98 ? 6.729 1.282 -19.882 1.00 85.19 98 ARG A CA 1
ATOM 771 C C . ARG A 1 98 ? 6.904 2.260 -18.721 1.00 85.19 98 ARG A C 1
ATOM 773 O O . ARG A 1 98 ? 7.986 2.418 -18.148 1.00 85.19 98 ARG A O 1
ATOM 780 N N . GLU A 1 99 ? 5.811 2.925 -18.373 1.00 91.00 99 GLU A N 1
ATOM 781 C CA . GLU A 1 99 ? 5.761 3.841 -17.238 1.00 91.00 99 GLU A CA 1
ATOM 782 C C . GLU A 1 99 ? 5.836 3.070 -15.918 1.00 91.00 99 GLU A C 1
ATOM 784 O O . GLU A 1 99 ? 5.236 2.000 -15.775 1.00 91.00 99 GLU A O 1
ATOM 789 N N . ALA A 1 100 ? 6.532 3.637 -14.930 1.00 92.88 100 ALA A N 1
ATOM 790 C CA . ALA A 1 100 ? 6.652 3.034 -13.605 1.00 92.88 100 ALA A CA 1
ATOM 791 C C . ALA A 1 100 ? 5.281 2.814 -12.942 1.00 92.88 100 ALA A C 1
ATOM 793 O O . ALA A 1 100 ? 5.095 1.826 -12.234 1.00 92.88 100 ALA A O 1
ATOM 794 N N . CYS A 1 101 ? 4.302 3.683 -13.227 1.00 93.81 101 CYS A N 1
ATOM 795 C CA . CYS A 1 101 ? 2.921 3.533 -12.768 1.00 93.81 101 CYS A CA 1
ATOM 796 C C . CYS A 1 101 ? 2.266 2.241 -13.259 1.00 93.81 101 CYS A C 1
ATOM 798 O O . CYS A 1 101 ? 1.619 1.557 -12.470 1.00 93.81 101 CYS A O 1
ATOM 800 N N . ASN A 1 102 ? 2.457 1.888 -14.533 1.00 94.38 102 ASN A N 1
ATOM 801 C CA . ASN A 1 102 ? 1.833 0.704 -15.122 1.00 94.38 102 ASN A CA 1
ATOM 802 C C . ASN A 1 102 ? 2.408 -0.568 -14.505 1.00 94.38 102 ASN A C 1
ATOM 804 O O . ASN A 1 102 ? 1.651 -1.416 -14.046 1.00 94.38 102 ASN A O 1
ATOM 808 N N . ILE A 1 103 ? 3.738 -0.653 -14.389 1.00 93.69 103 ILE A N 1
ATOM 809 C CA . ILE A 1 103 ? 4.392 -1.808 -13.760 1.00 93.69 103 ILE A CA 1
ATOM 810 C C . ILE A 1 103 ? 4.009 -1.915 -12.280 1.00 93.69 103 ILE A C 1
ATOM 812 O O . ILE A 1 103 ? 3.696 -3.010 -11.814 1.00 93.69 103 ILE A O 1
ATOM 816 N N . ALA A 1 104 ? 3.991 -0.803 -11.538 1.00 95.12 104 ALA A N 1
ATOM 817 C CA . ALA A 1 104 ? 3.586 -0.810 -10.134 1.00 95.12 104 ALA A CA 1
ATOM 818 C C . ALA A 1 104 ? 2.124 -1.248 -9.954 1.00 95.12 104 ALA A C 1
ATOM 820 O O . ALA A 1 104 ? 1.836 -2.033 -9.053 1.00 95.12 104 ALA A O 1
ATOM 821 N N . ASN A 1 105 ? 1.218 -0.774 -10.817 1.00 95.88 105 ASN A N 1
ATOM 822 C CA . ASN A 1 105 ? -0.189 -1.168 -10.815 1.00 95.88 105 ASN A CA 1
ATOM 823 C C . ASN A 1 105 ? -0.350 -2.661 -11.110 1.00 95.88 105 ASN A C 1
ATOM 825 O O . ASN A 1 105 ? -0.918 -3.378 -10.293 1.00 95.88 105 ASN A O 1
ATOM 829 N N . GLU A 1 106 ? 0.199 -3.136 -12.230 1.00 95.44 106 GLU A N 1
ATOM 830 C CA . GLU A 1 106 ? 0.124 -4.539 -12.650 1.00 95.44 106 GLU A CA 1
ATOM 831 C C . GLU A 1 106 ? 0.690 -5.475 -11.577 1.00 95.44 106 GLU A C 1
ATOM 833 O O . GLU A 1 106 ? -0.004 -6.391 -11.138 1.00 95.44 106 GLU A O 1
ATOM 838 N N . THR A 1 107 ? 1.901 -5.186 -11.090 1.00 95.75 107 THR A N 1
ATOM 839 C CA . THR A 1 107 ? 2.573 -6.011 -10.077 1.00 95.75 107 THR A CA 1
ATOM 840 C C . THR A 1 107 ? 1.757 -6.064 -8.790 1.00 95.75 107 THR A C 1
ATOM 842 O O . THR A 1 107 ? 1.488 -7.138 -8.257 1.00 95.75 107 THR A O 1
ATOM 845 N N . LEU A 1 108 ? 1.326 -4.908 -8.274 1.00 96.88 108 LEU A N 1
ATOM 846 C CA . LEU A 1 108 ? 0.578 -4.862 -7.021 1.00 96.88 108 LEU A CA 1
ATOM 847 C C . LEU A 1 108 ? -0.798 -5.517 -7.156 1.00 96.88 108 LEU A C 1
ATOM 849 O O . LEU A 1 108 ? -1.232 -6.227 -6.250 1.00 96.88 108 LEU A O 1
ATOM 853 N N . LYS A 1 109 ? -1.476 -5.304 -8.285 1.00 96.62 109 LYS A N 1
ATOM 854 C CA . LYS A 1 109 ? -2.761 -5.932 -8.575 1.00 96.62 109 LYS A CA 1
ATOM 855 C C . LYS A 1 109 ? -2.632 -7.451 -8.599 1.00 96.62 109 LYS A C 1
ATOM 857 O O . LYS A 1 109 ? -3.400 -8.119 -7.916 1.00 96.62 109 LYS A O 1
ATOM 862 N N . GLU A 1 110 ? -1.636 -7.985 -9.302 1.00 96.25 110 GLU A N 1
ATOM 863 C CA . GLU A 1 110 ? -1.373 -9.424 -9.345 1.00 96.25 110 GLU A CA 1
ATOM 864 C C . GLU A 1 110 ? -1.100 -9.991 -7.945 1.00 96.25 110 GLU A C 1
ATOM 866 O O . GLU A 1 110 ? -1.695 -10.993 -7.549 1.00 96.25 110 GLU A O 1
ATOM 871 N N . MET A 1 111 ? -0.270 -9.314 -7.146 1.00 96.56 111 MET A N 1
ATOM 872 C CA . MET A 1 111 ? 0.020 -9.736 -5.773 1.00 96.56 111 MET A CA 1
ATOM 873 C C . MET A 1 111 ? -1.234 -9.772 -4.889 1.00 96.56 111 MET A C 1
ATOM 875 O O . MET A 1 111 ? -1.409 -10.712 -4.104 1.00 96.56 111 MET A O 1
ATOM 879 N N . ILE A 1 112 ? -2.108 -8.764 -5.002 1.00 96.25 112 ILE A N 1
ATOM 880 C CA . ILE A 1 112 ? -3.364 -8.710 -4.246 1.00 96.25 112 ILE A CA 1
ATOM 881 C C . ILE A 1 112 ? -4.321 -9.799 -4.735 1.00 96.25 112 ILE A C 1
ATOM 883 O O . ILE A 1 112 ? -4.863 -10.523 -3.906 1.00 96.25 112 ILE A O 1
ATOM 887 N N . ASP A 1 113 ? -4.492 -9.968 -6.046 1.00 94.62 113 ASP A N 1
ATOM 888 C CA . ASP A 1 113 ? -5.398 -10.963 -6.627 1.00 94.62 113 ASP A CA 1
ATOM 889 C C . ASP A 1 113 ? -4.977 -12.402 -6.280 1.00 94.62 113 ASP A C 1
ATOM 891 O O . ASP A 1 113 ? -5.834 -13.260 -6.043 1.00 94.62 113 ASP A O 1
ATOM 895 N N . LEU A 1 114 ? -3.669 -12.672 -6.196 1.00 94.31 114 LEU A N 1
ATOM 896 C CA . LEU A 1 114 ? -3.131 -13.966 -5.768 1.00 94.31 114 LEU A CA 1
ATOM 897 C C . LEU A 1 114 ? -3.337 -14.219 -4.269 1.00 94.31 114 LEU A C 1
ATOM 899 O O . LEU A 1 114 ? -3.669 -15.340 -3.877 1.00 94.31 114 LEU A O 1
ATOM 903 N N . SER A 1 115 ? -3.169 -13.188 -3.437 1.00 94.50 115 SER A N 1
ATOM 904 C CA . SER A 1 115 ? -3.257 -13.306 -1.973 1.00 94.50 115 SER A CA 1
ATOM 905 C C . SER A 1 115 ? -4.701 -13.294 -1.465 1.00 94.50 115 SER A C 1
ATOM 907 O O . SER A 1 115 ? -5.068 -14.053 -0.570 1.00 94.50 115 SER A O 1
ATOM 909 N N . TRP A 1 116 ? -5.542 -12.454 -2.062 1.00 93.12 116 TRP A N 1
ATOM 910 C CA . TRP A 1 116 ? -6.885 -12.107 -1.605 1.00 93.12 116 TRP A CA 1
ATOM 911 C C . TRP A 1 116 ? -7.892 -12.285 -2.734 1.00 93.12 116 TRP A C 1
ATOM 913 O O . TRP A 1 116 ? -8.467 -11.339 -3.268 1.00 93.12 116 TRP A O 1
ATOM 923 N N . ARG A 1 117 ? -8.114 -13.542 -3.109 1.00 92.00 117 ARG A N 1
ATOM 924 C CA . ARG A 1 117 ? -8.957 -13.860 -4.260 1.00 92.00 117 ARG A CA 1
ATOM 925 C C . ARG A 1 117 ? -10.405 -13.427 -4.005 1.00 92.00 117 ARG A C 1
ATOM 927 O O . ARG A 1 117 ? -11.066 -13.950 -3.108 1.00 92.00 117 ARG A O 1
ATOM 934 N N . ILE A 1 118 ? -10.925 -12.545 -4.850 1.00 91.94 118 ILE A N 1
ATOM 935 C CA . ILE A 1 118 ? -12.311 -12.063 -4.777 1.00 91.94 118 ILE A CA 1
ATOM 936 C C . ILE A 1 118 ? -13.277 -13.101 -5.378 1.00 91.94 118 ILE A C 1
ATOM 938 O O . ILE A 1 118 ? -12.894 -13.902 -6.238 1.00 91.94 118 ILE A O 1
ATOM 942 N N . GLY A 1 119 ? -14.529 -13.140 -4.913 1.00 84.00 119 GLY A N 1
ATOM 943 C CA . GLY A 1 119 ? -15.602 -13.899 -5.565 1.00 84.00 119 GLY A CA 1
ATOM 944 C C . GLY A 1 119 ? -16.933 -13.881 -4.809 1.00 84.00 119 GLY A C 1
ATOM 945 O O . GLY A 1 119 ? -16.967 -13.673 -3.599 1.00 84.00 119 GLY A O 1
ATOM 946 N N . GLY A 1 120 ? -18.038 -14.154 -5.514 1.00 79.38 120 GLY A N 1
ATOM 947 C CA . GLY A 1 120 ? -19.391 -14.146 -4.934 1.00 79.38 120 GLY A CA 1
ATOM 948 C C . GLY A 1 120 ? -19.566 -15.104 -3.750 1.00 79.38 120 GLY A C 1
ATOM 949 O O . GLY A 1 120 ? -20.193 -14.741 -2.758 1.00 79.38 120 GLY A O 1
ATOM 950 N N . GLU A 1 121 ? -18.925 -16.274 -3.802 1.00 83.56 121 GLU A N 1
ATOM 951 C CA . GLU A 1 121 ? -18.948 -17.289 -2.734 1.00 83.56 121 GLU A CA 1
ATOM 952 C C . GLU A 1 121 ? -17.812 -17.138 -1.706 1.00 83.56 121 GLU A C 1
ATOM 954 O O . GLU A 1 121 ? -17.772 -17.859 -0.713 1.00 83.56 121 GLU A O 1
ATOM 959 N N . ARG A 1 122 ? -16.870 -16.208 -1.916 1.00 86.38 122 ARG A N 1
ATOM 960 C CA . ARG A 1 122 ? -15.717 -16.017 -1.023 1.00 86.38 122 ARG A CA 1
ATOM 961 C C . ARG A 1 122 ? -16.015 -15.013 0.079 1.00 86.38 122 ARG A C 1
ATOM 963 O O . ARG A 1 122 ? -16.911 -14.184 -0.056 1.00 86.38 122 ARG A O 1
ATOM 970 N N . ALA A 1 123 ? -15.235 -15.076 1.157 1.00 88.50 123 ALA A N 1
ATOM 971 C CA . ALA A 1 123 ? -15.341 -14.127 2.263 1.00 88.50 123 ALA A CA 1
ATOM 972 C C . ALA A 1 123 ? -14.987 -12.694 1.838 1.00 88.50 123 ALA A C 1
ATOM 974 O O . ALA A 1 123 ? -15.569 -11.758 2.358 1.00 88.50 123 ALA A O 1
ATOM 975 N N . ILE A 1 124 ? -14.060 -12.530 0.890 1.00 91.81 124 ILE A N 1
ATOM 976 C CA . ILE A 1 124 ? -13.644 -11.221 0.383 1.00 91.81 124 ILE A CA 1
ATOM 977 C C . ILE A 1 124 ? -14.423 -10.916 -0.895 1.00 91.81 124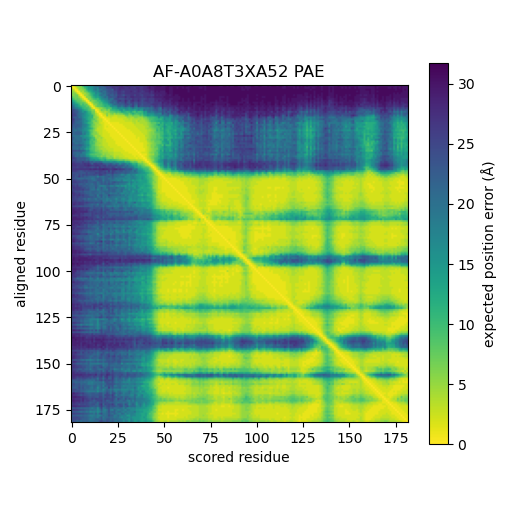 ILE A C 1
ATOM 979 O O . ILE A 1 124 ? -14.361 -11.662 -1.878 1.00 91.81 124 ILE A O 1
ATOM 983 N N . LYS A 1 125 ? -15.163 -9.809 -0.862 1.00 93.12 125 LYS A N 1
ATOM 984 C CA . LYS A 1 125 ? -16.009 -9.308 -1.951 1.00 93.12 125 LYS A CA 1
ATOM 985 C C . LYS A 1 125 ? -15.320 -8.251 -2.795 1.00 93.12 125 LYS A C 1
ATOM 987 O O . LYS A 1 125 ? -15.713 -8.070 -3.945 1.00 93.12 125 LYS A O 1
ATOM 992 N N . GLY A 1 126 ? -14.301 -7.591 -2.256 1.00 93.94 126 GLY A N 1
ATOM 993 C CA . GLY A 1 126 ? -13.512 -6.606 -2.980 1.00 93.94 126 GLY A CA 1
ATOM 994 C C . GLY A 1 126 ? -12.311 -6.106 -2.193 1.00 93.94 126 GLY A C 1
ATOM 995 O O . GLY A 1 126 ? -12.125 -6.459 -1.027 1.00 93.94 126 GLY A O 1
ATOM 996 N N . TYR A 1 127 ? -11.502 -5.277 -2.837 1.00 94.75 127 TYR A N 1
ATOM 997 C CA . TYR A 1 127 ? -10.437 -4.528 -2.191 1.00 94.75 127 TYR A CA 1
ATOM 998 C C . TYR A 1 127 ? -10.270 -3.149 -2.826 1.00 94.75 127 TYR A C 1
ATOM 1000 O O . TYR A 1 127 ? -10.622 -2.930 -3.987 1.00 94.75 127 TYR A O 1
ATOM 1008 N N . ILE A 1 128 ? -9.692 -2.236 -2.051 1.00 95.44 128 ILE A N 1
ATOM 1009 C CA . ILE A 1 128 ? -9.290 -0.900 -2.483 1.00 95.44 128 ILE A CA 1
ATOM 1010 C C . ILE A 1 128 ? -7.885 -0.645 -1.947 1.00 95.44 128 ILE A C 1
ATOM 1012 O O . ILE A 1 128 ? -7.669 -0.620 -0.732 1.00 95.44 128 ILE A O 1
ATOM 1016 N N . PHE A 1 129 ? -6.936 -0.458 -2.853 1.00 96.56 129 PHE A N 1
ATOM 1017 C CA . PHE A 1 129 ? -5.608 0.056 -2.565 1.00 96.56 129 PHE A CA 1
ATOM 1018 C C . PHE A 1 129 ? -5.535 1.528 -2.965 1.00 96.56 129 PHE A C 1
ATOM 1020 O O . PHE A 1 129 ? -5.919 1.878 -4.078 1.00 96.56 129 PHE A O 1
ATOM 1027 N N . ASN A 1 130 ? -4.990 2.365 -2.085 1.00 96.12 130 ASN A N 1
ATOM 1028 C CA . ASN A 1 130 ? -4.739 3.778 -2.355 1.00 96.12 130 ASN A CA 1
ATOM 1029 C C . ASN A 1 130 ? -3.307 4.127 -1.968 1.00 96.12 130 ASN A C 1
ATOM 1031 O O . ASN A 1 130 ? -2.881 3.775 -0.867 1.00 96.12 130 ASN A O 1
ATOM 1035 N N . SER A 1 131 ? -2.603 4.874 -2.813 1.00 95.25 131 SER A N 1
ATOM 1036 C CA . SER A 1 131 ? -1.370 5.564 -2.448 1.00 95.25 131 SER A CA 1
ATOM 1037 C C . SER A 1 131 ? -1.448 7.055 -2.754 1.00 95.25 131 SER A C 1
ATOM 1039 O O . SER A 1 131 ? -1.965 7.482 -3.788 1.00 95.25 131 SER A O 1
ATOM 1041 N N . GLU A 1 132 ? -0.933 7.853 -1.825 1.00 94.69 132 GLU A N 1
ATOM 1042 C CA . GLU A 1 132 ? -1.039 9.308 -1.834 1.00 94.69 132 GLU A CA 1
ATOM 1043 C C . GLU A 1 132 ? 0.287 9.929 -1.393 1.00 94.69 132 GLU A C 1
ATOM 1045 O O . GLU A 1 132 ? 0.909 9.488 -0.422 1.00 94.69 132 GLU A O 1
ATOM 1050 N N . TYR A 1 133 ? 0.725 10.959 -2.106 1.00 93.00 133 TYR A N 1
ATOM 1051 C CA . TYR A 1 133 ? 1.834 11.807 -1.709 1.00 93.00 133 TYR A CA 1
ATOM 1052 C C . TYR A 1 133 ? 1.325 12.919 -0.800 1.00 93.00 133 TYR A C 1
ATOM 1054 O O . TYR A 1 133 ? 0.382 13.617 -1.151 1.00 93.00 133 TYR A O 1
ATOM 1062 N N . GLY A 1 134 ? 1.965 13.119 0.348 1.00 89.69 134 GLY A N 1
ATOM 1063 C CA . GLY A 1 134 ? 1.694 14.244 1.235 1.00 89.69 134 GLY A CA 1
ATOM 1064 C C . GLY A 1 134 ? 2.963 15.038 1.513 1.00 89.69 134 GLY A C 1
ATOM 1065 O O . GLY A 1 134 ? 3.980 14.476 1.936 1.00 89.69 134 GLY A O 1
ATOM 1066 N N . LEU A 1 135 ? 2.896 16.356 1.329 1.00 85.12 135 LEU A N 1
ATOM 1067 C CA . LEU A 1 135 ? 3.957 17.262 1.760 1.00 85.12 135 LEU A CA 1
ATOM 1068 C C . LEU A 1 135 ? 3.947 17.408 3.285 1.00 85.12 135 LEU A C 1
ATOM 1070 O O . LEU A 1 135 ? 2.899 17.551 3.917 1.00 85.12 135 LEU A O 1
ATOM 1074 N N . ASN A 1 136 ? 5.136 17.424 3.891 1.00 69.00 136 ASN A N 1
ATOM 1075 C CA . ASN A 1 136 ? 5.296 17.797 5.295 1.00 69.00 136 ASN A CA 1
ATOM 1076 C C . ASN A 1 136 ? 5.235 19.330 5.411 1.00 69.00 136 ASN A C 1
ATOM 1078 O O . ASN A 1 136 ? 6.244 19.979 5.677 1.00 69.00 136 ASN A O 1
ATOM 1082 N N . SER A 1 137 ? 4.073 19.922 5.142 1.00 59.66 137 SER A N 1
ATOM 1083 C CA . SER A 1 137 ? 3.894 21.370 5.242 1.00 59.66 137 SER A CA 1
ATOM 1084 C C . SER A 1 137 ? 3.632 21.792 6.687 1.00 59.66 137 SER A C 1
ATOM 1086 O O . SER A 1 137 ? 2.706 21.314 7.341 1.00 59.66 137 SER A O 1
ATOM 1088 N N . SER A 1 138 ? 4.421 22.753 7.171 1.00 57.25 138 SER A N 1
ATOM 1089 C CA . SER A 1 138 ? 4.269 23.403 8.483 1.00 57.25 138 SER A CA 1
ATOM 1090 C C . SER A 1 138 ? 2.962 24.203 8.627 1.00 57.25 138 SER A C 1
ATOM 1092 O O . SER A 1 138 ? 2.650 24.667 9.720 1.00 57.25 138 SER A O 1
ATOM 1094 N N . SER A 1 139 ? 2.214 24.395 7.534 1.00 51.91 139 SER A N 1
ATOM 1095 C CA . SER A 1 139 ? 1.012 25.234 7.446 1.00 51.91 139 SER A CA 1
ATOM 1096 C C . SER A 1 139 ? -0.308 24.509 7.744 1.00 51.91 139 SER A C 1
ATOM 1098 O O . SER A 1 139 ? -1.357 25.141 7.708 1.00 51.91 139 SER A O 1
ATOM 1100 N N . GLY A 1 140 ? -0.293 23.212 8.074 1.00 54.34 140 GLY A N 1
ATOM 1101 C CA . GLY A 1 140 ? -1.492 22.480 8.518 1.00 54.34 140 GLY A CA 1
ATOM 1102 C C . GLY A 1 140 ? -2.521 22.153 7.425 1.00 54.34 140 GLY A C 1
ATOM 1103 O O . GLY A 1 140 ? -3.491 21.451 7.708 1.00 54.34 140 GLY A O 1
ATOM 1104 N N . GLU A 1 141 ? -2.304 22.597 6.187 1.00 51.88 141 GLU A N 1
ATOM 1105 C CA . GLU A 1 141 ? -3.127 22.242 5.032 1.00 51.88 141 GLU A CA 1
ATOM 1106 C C . GLU A 1 141 ? -2.584 20.954 4.392 1.00 51.88 141 GLU A C 1
ATOM 1108 O O . GLU A 1 141 ? -1.415 20.874 4.002 1.00 51.88 141 GLU A O 1
ATOM 1113 N N . LYS A 1 142 ? -3.416 19.904 4.371 1.00 58.56 142 LYS A N 1
ATOM 1114 C CA . LYS A 1 142 ? -3.090 18.604 3.772 1.00 58.56 142 LYS A CA 1
ATOM 1115 C C . LYS A 1 142 ? -3.247 18.704 2.259 1.00 58.56 142 LYS A C 1
ATOM 1117 O O . LYS A 1 142 ? -4.297 18.355 1.730 1.00 58.56 142 LYS A O 1
ATOM 1122 N N . ASP A 1 143 ? -2.205 19.165 1.587 1.00 70.12 143 ASP A N 1
ATOM 1123 C CA . ASP A 1 143 ? -2.103 18.996 0.142 1.00 70.12 143 ASP A CA 1
ATOM 1124 C C . ASP A 1 143 ? -1.637 17.556 -0.115 1.00 70.12 143 ASP A C 1
ATOM 1126 O O . ASP A 1 143 ? -0.477 17.203 0.138 1.00 70.12 143 ASP A O 1
ATOM 1130 N N . SER A 1 144 ? -2.589 16.686 -0.459 1.00 80.62 144 SER A N 1
ATOM 1131 C CA . SER A 1 144 ? -2.338 15.275 -0.751 1.00 80.62 144 SER A CA 1
ATOM 1132 C C . SER A 1 144 ? -2.674 14.963 -2.204 1.00 80.62 144 SER A C 1
ATOM 1134 O O . SER A 1 144 ? -3.828 15.093 -2.616 1.00 80.62 144 SER A O 1
ATOM 1136 N N . GLU A 1 145 ? -1.683 14.512 -2.965 1.00 89.81 145 GLU A N 1
ATOM 1137 C CA . GLU A 1 145 ? -1.842 14.119 -4.362 1.00 89.81 145 GLU A CA 1
ATOM 1138 C C . GLU A 1 145 ? -1.984 12.600 -4.469 1.00 89.81 145 GLU A C 1
ATOM 1140 O O . GLU A 1 145 ? -1.195 11.842 -3.903 1.00 89.81 145 GLU A O 1
ATOM 1145 N N . LYS A 1 146 ? -2.996 12.131 -5.200 1.00 92.44 146 LYS A N 1
ATOM 1146 C CA . LYS A 1 146 ? -3.215 10.697 -5.415 1.00 92.44 146 LYS A CA 1
ATOM 1147 C C . LYS A 1 146 ? -2.222 10.170 -6.444 1.00 92.44 146 LYS A C 1
ATOM 1149 O O . LYS A 1 146 ? -2.159 10.693 -7.549 1.00 92.44 146 LYS A O 1
ATOM 1154 N N . ILE A 1 147 ? -1.497 9.110 -6.091 1.00 93.38 147 ILE A N 1
ATOM 1155 C CA . ILE A 1 147 ? -0.508 8.476 -6.972 1.00 93.38 147 ILE A CA 1
ATOM 1156 C C . ILE A 1 147 ? -1.134 7.284 -7.692 1.00 93.38 147 ILE A C 1
ATOM 1158 O O . ILE A 1 147 ? -1.104 7.206 -8.916 1.00 93.38 147 ILE A O 1
ATOM 1162 N N . LEU A 1 148 ? -1.685 6.331 -6.935 1.00 94.38 148 LEU A N 1
ATOM 1163 C CA . LEU A 1 148 ? -2.206 5.084 -7.484 1.00 94.38 148 LEU A CA 1
ATOM 1164 C C . LEU A 1 148 ? -3.449 4.638 -6.718 1.00 94.38 148 LEU A C 1
ATOM 1166 O O . LEU A 1 148 ? -3.451 4.584 -5.490 1.00 94.38 148 LEU A O 1
ATOM 1170 N N . ILE A 1 149 ? -4.492 4.279 -7.462 1.00 95.25 149 ILE A N 1
ATOM 1171 C CA . ILE A 1 149 ? -5.711 3.677 -6.927 1.00 95.25 149 ILE A CA 1
ATOM 1172 C C . ILE A 1 149 ? -5.939 2.367 -7.671 1.00 95.25 149 ILE A C 1
ATOM 1174 O O . ILE A 1 149 ? -5.966 2.349 -8.902 1.00 95.25 149 ILE A O 1
ATOM 1178 N N . ILE A 1 150 ? -6.095 1.276 -6.925 1.00 95.69 150 ILE A N 1
ATOM 1179 C CA . ILE A 1 150 ? -6.435 -0.036 -7.475 1.00 95.69 150 ILE A CA 1
ATOM 1180 C C . ILE A 1 150 ? -7.659 -0.542 -6.735 1.00 95.69 150 ILE A C 1
ATOM 1182 O O . ILE A 1 150 ? -7.625 -0.737 -5.523 1.00 95.69 150 ILE A O 1
ATOM 1186 N N . GLU A 1 151 ? -8.728 -0.793 -7.471 1.00 94.69 151 GLU A N 1
ATOM 1187 C CA . GLU A 1 151 ? -9.974 -1.311 -6.926 1.00 94.69 151 GLU A CA 1
ATOM 1188 C C . GLU A 1 151 ? -10.432 -2.540 -7.703 1.00 94.69 151 GLU A C 1
ATOM 1190 O O . GLU A 1 151 ? -10.218 -2.663 -8.912 1.00 94.69 151 GLU A O 1
ATOM 1195 N N . SER A 1 152 ? -11.040 -3.480 -6.987 1.00 94.56 152 SER A N 1
ATOM 1196 C CA . SER A 1 152 ? -11.641 -4.670 -7.578 1.00 94.56 152 SER A CA 1
ATOM 1197 C C . SER A 1 152 ? -12.756 -5.190 -6.680 1.00 94.56 152 SER A C 1
ATOM 1199 O O . SER A 1 152 ? -12.646 -5.162 -5.453 1.00 94.56 152 SER A O 1
ATOM 1201 N N . GLY A 1 153 ? -13.832 -5.694 -7.284 1.00 91.12 153 GLY A N 1
ATOM 1202 C CA . GLY A 1 153 ? -14.976 -6.248 -6.561 1.00 91.12 153 GLY A CA 1
ATOM 1203 C C . GLY A 1 153 ? -15.956 -5.198 -6.024 1.00 91.12 153 GLY A C 1
ATOM 1204 O O . GLY A 1 153 ? -16.088 -4.110 -6.576 1.00 91.12 153 GLY A O 1
ATOM 1205 N N . ASN A 1 154 ? -16.703 -5.560 -4.977 1.00 88.19 154 ASN A N 1
ATOM 1206 C CA . ASN A 1 154 ? -17.766 -4.737 -4.397 1.00 88.19 154 ASN A CA 1
ATOM 1207 C C . ASN A 1 154 ? -17.451 -4.368 -2.937 1.00 88.19 154 ASN A C 1
ATOM 1209 O O . ASN A 1 154 ? -17.288 -5.246 -2.090 1.00 88.19 154 ASN A O 1
ATOM 1213 N N . CYS A 1 155 ? -17.417 -3.063 -2.659 1.00 86.50 155 CYS A N 1
ATOM 1214 C CA . CYS A 1 155 ? -17.187 -2.476 -1.336 1.00 86.50 155 CYS A CA 1
ATOM 1215 C C . CYS A 1 155 ? -18.374 -1.629 -0.830 1.00 86.50 155 CYS A C 1
ATOM 1217 O O . CYS A 1 155 ? -18.218 -0.836 0.093 1.00 86.50 155 CYS A O 1
ATOM 1219 N N . SER A 1 156 ? -19.565 -1.761 -1.426 1.00 80.69 156 SER A N 1
ATOM 1220 C CA . SER A 1 156 ? -20.710 -0.869 -1.183 1.00 80.69 156 SER A CA 1
ATOM 1221 C C . SER A 1 156 ? -21.413 -1.063 0.166 1.00 80.69 156 SER A C 1
ATOM 1223 O O . SER A 1 156 ? -22.125 -0.164 0.607 1.00 80.69 156 SER A O 1
ATOM 1225 N N . SER A 1 157 ? -21.252 -2.209 0.831 1.00 61.94 157 SER A N 1
ATOM 1226 C CA . SER A 1 157 ? -21.895 -2.480 2.123 1.00 61.94 157 SER A CA 1
ATOM 1227 C C . SER A 1 157 ? -21.268 -3.705 2.784 1.00 61.94 157 SER A C 1
ATOM 1229 O O . SER A 1 157 ? -21.593 -4.834 2.419 1.00 61.94 157 SER A O 1
ATOM 1231 N N . GLY A 1 158 ? -20.367 -3.500 3.740 1.00 70.12 158 GLY A N 1
ATOM 1232 C CA . GLY A 1 158 ? -19.677 -4.608 4.393 1.00 70.12 158 GLY A CA 1
ATOM 1233 C C . GLY A 1 158 ? -18.759 -4.162 5.520 1.00 70.12 158 GLY A C 1
ATOM 1234 O O . GLY A 1 158 ? -18.560 -2.968 5.753 1.00 70.12 158 GLY A O 1
ATOM 1235 N N . ASN A 1 159 ? -18.196 -5.144 6.223 1.00 83.19 159 ASN A N 1
ATOM 1236 C CA . ASN A 1 159 ? -17.088 -4.892 7.138 1.00 83.19 159 ASN A CA 1
ATOM 1237 C C . ASN A 1 159 ? -15.840 -4.594 6.305 1.00 83.19 159 ASN A C 1
ATOM 1239 O O . ASN A 1 159 ? -15.608 -5.255 5.293 1.00 83.19 159 ASN A O 1
ATOM 1243 N N . ILE A 1 160 ? -15.031 -3.630 6.738 1.00 90.69 160 ILE A N 1
ATOM 1244 C CA . ILE A 1 160 ? -13.776 -3.298 6.070 1.00 90.69 160 ILE A CA 1
ATOM 1245 C C . ILE A 1 160 ? -12.636 -3.691 7.006 1.00 90.69 160 ILE A C 1
ATOM 1247 O O . ILE A 1 160 ? -12.612 -3.329 8.180 1.00 90.69 160 ILE A O 1
ATOM 1251 N N . ALA A 1 161 ? -11.666 -4.447 6.508 1.00 92.19 161 ALA A N 1
ATOM 1252 C CA . ALA A 1 161 ? -10.431 -4.684 7.245 1.00 92.19 161 ALA A CA 1
ATOM 1253 C C . ALA A 1 161 ? -9.267 -4.160 6.424 1.00 92.19 161 ALA A C 1
ATOM 1255 O O . ALA A 1 161 ? -9.161 -4.461 5.241 1.00 92.19 161 ALA A O 1
ATOM 1256 N N . GLY A 1 162 ? -8.395 -3.366 7.028 1.00 93.81 162 GLY A N 1
ATOM 1257 C CA . GLY A 1 162 ? -7.330 -2.736 6.267 1.00 93.81 162 GLY A CA 1
ATOM 1258 C C . GLY A 1 162 ? -6.146 -2.334 7.110 1.00 93.81 162 GLY A C 1
ATOM 1259 O O . GLY A 1 162 ? -6.168 -2.437 8.334 1.00 93.81 162 GLY A O 1
ATOM 1260 N N . ALA A 1 163 ? -5.118 -1.861 6.430 1.00 95.19 163 ALA A N 1
ATOM 1261 C CA . ALA A 1 163 ? -3.953 -1.255 7.046 1.00 95.19 163 ALA A CA 1
ATOM 1262 C C . ALA A 1 163 ? -3.503 -0.060 6.210 1.00 95.19 163 ALA A C 1
ATOM 1264 O O . ALA A 1 163 ? -3.816 0.044 5.021 1.00 95.19 163 ALA A O 1
ATOM 1265 N N . GLU A 1 164 ? -2.797 0.854 6.857 1.00 94.44 164 GLU A N 1
ATOM 1266 C CA . GLU A 1 164 ? -2.182 2.015 6.235 1.00 94.44 164 GLU A CA 1
ATOM 1267 C C . GLU A 1 164 ? -0.767 2.146 6.778 1.00 94.44 164 GLU A C 1
ATOM 1269 O O . GLU A 1 164 ? -0.553 2.069 7.984 1.00 94.44 164 GLU A O 1
ATOM 1274 N N . ASN A 1 165 ? 0.182 2.348 5.874 1.00 93.81 165 ASN A N 1
ATOM 1275 C CA . ASN A 1 165 ? 1.586 2.558 6.175 1.00 93.81 165 ASN A CA 1
ATOM 1276 C C . ASN A 1 165 ? 2.104 3.731 5.338 1.00 93.81 165 ASN A C 1
ATOM 1278 O O . ASN A 1 165 ? 1.414 4.263 4.468 1.00 93.81 165 ASN A O 1
ATOM 1282 N N . PHE A 1 166 ? 3.337 4.155 5.596 1.00 94.06 166 PHE A N 1
ATOM 1283 C CA . PHE A 1 166 ? 3.974 5.206 4.810 1.00 94.06 166 PHE A CA 1
ATOM 1284 C C . PHE A 1 166 ? 5.473 4.964 4.665 1.00 94.06 166 PHE A C 1
ATOM 1286 O O . PHE A 1 166 ? 6.084 4.226 5.436 1.00 94.06 166 PHE A O 1
ATOM 1293 N N . PHE A 1 167 ? 6.078 5.606 3.672 1.00 93.00 167 PHE A N 1
ATOM 1294 C CA . PHE A 1 167 ? 7.528 5.722 3.557 1.00 93.00 167 PHE A CA 1
ATOM 1295 C C . PHE A 1 167 ? 7.922 7.146 3.161 1.00 93.00 167 PHE A C 1
ATOM 1297 O O . PHE A 1 167 ? 7.140 7.900 2.578 1.00 93.00 167 PHE A O 1
ATOM 1304 N N . SER A 1 168 ? 9.146 7.542 3.504 1.00 91.19 168 SER A N 1
ATOM 1305 C CA . SER A 1 168 ? 9.651 8.882 3.206 1.00 91.19 168 SER A CA 1
ATOM 1306 C C . SER A 1 168 ? 9.909 9.059 1.709 1.00 91.19 168 SER A C 1
ATOM 1308 O O . SER A 1 168 ? 10.605 8.2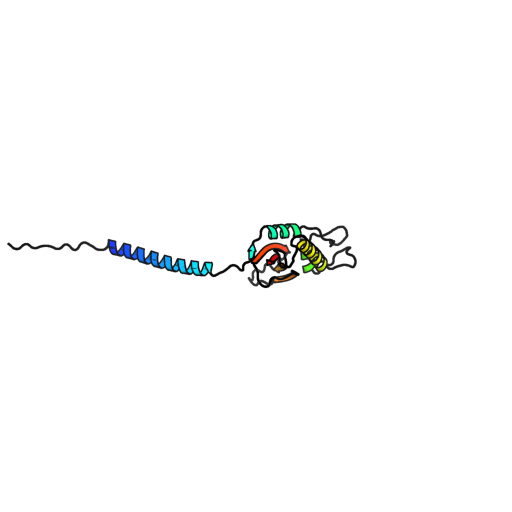60 1.083 1.00 91.19 168 SER A O 1
ATOM 1310 N N . ALA A 1 169 ? 9.399 10.154 1.154 1.00 88.00 169 ALA A N 1
ATOM 1311 C CA . ALA A 1 169 ? 9.583 10.555 -0.234 1.00 88.00 169 ALA A CA 1
ATOM 1312 C C . ALA A 1 169 ? 9.909 12.052 -0.252 1.00 88.00 169 ALA A C 1
ATOM 1314 O O . ALA A 1 169 ? 9.046 12.887 -0.513 1.00 88.00 169 ALA A O 1
ATOM 1315 N N . TYR A 1 170 ? 11.152 12.381 0.119 1.00 84.31 170 TYR A N 1
ATOM 1316 C CA . TYR A 1 170 ? 11.601 13.761 0.327 1.00 84.31 170 TYR A CA 1
ATOM 1317 C C . TYR A 1 170 ? 11.160 14.695 -0.817 1.00 84.31 170 TYR A C 1
ATOM 1319 O O . TYR A 1 170 ? 11.357 14.329 -1.977 1.00 84.31 170 TYR A O 1
ATOM 1327 N N . PRO A 1 171 ? 10.596 15.882 -0.511 1.00 87.06 171 PRO A N 1
ATOM 1328 C CA . PRO A 1 171 ? 10.429 16.498 0.823 1.00 87.06 171 PRO A CA 1
ATOM 1329 C C . PRO A 1 171 ? 9.237 15.991 1.665 1.00 87.06 171 PRO A C 1
ATOM 1331 O O . PRO A 1 171 ? 9.079 16.384 2.823 1.00 87.06 171 PRO A O 1
ATOM 1334 N N . GLY A 1 172 ? 8.407 15.111 1.116 1.00 89.62 172 GLY A N 1
ATOM 1335 C CA . GLY A 1 172 ? 7.193 14.594 1.738 1.00 89.62 172 GLY A CA 1
ATOM 1336 C C . GLY A 1 172 ? 7.276 13.128 2.160 1.00 89.62 172 GLY A C 1
ATOM 1337 O O . GLY A 1 172 ? 8.340 12.565 2.453 1.00 89.62 172 GLY A O 1
ATOM 1338 N N . LYS A 1 173 ? 6.107 12.500 2.200 1.00 92.75 173 LYS A N 1
ATOM 1339 C CA . LYS A 1 173 ? 5.916 11.071 2.449 1.00 92.75 173 LYS A CA 1
ATOM 1340 C C . LYS A 1 173 ? 4.875 10.522 1.487 1.00 92.75 173 LYS A C 1
ATOM 1342 O O . LYS A 1 173 ? 3.964 11.239 1.090 1.00 92.75 173 LYS A O 1
ATOM 1347 N N . ILE A 1 174 ? 5.007 9.248 1.152 1.00 93.44 174 ILE A N 1
ATOM 1348 C CA . ILE A 1 174 ? 3.972 8.509 0.437 1.00 93.44 174 ILE A CA 1
ATOM 1349 C C . ILE A 1 174 ? 3.271 7.629 1.458 1.00 93.44 174 ILE A C 1
ATOM 1351 O O . ILE A 1 174 ? 3.904 6.756 2.057 1.00 93.44 174 ILE A O 1
ATOM 1355 N N . SER A 1 175 ? 1.986 7.885 1.670 1.00 94.50 175 SER A N 1
ATOM 1356 C CA . SER A 1 175 ? 1.093 6.995 2.404 1.00 94.50 175 SER A CA 1
ATOM 1357 C C . SER A 1 175 ? 0.503 5.981 1.436 1.00 94.50 175 SER A C 1
ATOM 1359 O O . SER A 1 175 ? 0.220 6.300 0.284 1.00 94.50 175 SER A O 1
ATOM 1361 N N . TYR A 1 176 ? 0.317 4.752 1.892 1.00 94.75 176 TYR A N 1
ATOM 1362 C CA . TYR A 1 176 ? -0.325 3.701 1.121 1.00 94.75 176 TYR A CA 1
ATOM 1363 C C . TYR A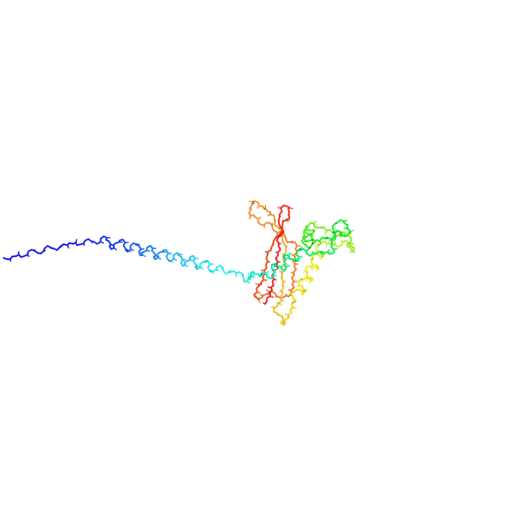 1 176 ? -1.189 2.846 2.037 1.00 94.75 176 TYR A C 1
ATOM 1365 O O . TYR A 1 176 ? -0.822 2.543 3.173 1.00 94.75 176 TYR A O 1
ATOM 1373 N N . SER A 1 177 ? -2.356 2.460 1.545 1.00 95.50 177 SER A N 1
ATOM 1374 C CA . SER A 1 177 ? -3.332 1.697 2.306 1.00 95.50 177 SER A CA 1
ATOM 1375 C C . SER A 1 177 ? -3.974 0.628 1.446 1.00 95.50 177 SER A C 1
ATOM 1377 O O . SER A 1 177 ? -4.164 0.813 0.248 1.00 95.50 177 SER A O 1
ATOM 1379 N N . LEU A 1 178 ? -4.326 -0.484 2.082 1.00 96.38 178 LEU A N 1
ATOM 1380 C CA . LEU A 1 178 ? -5.129 -1.545 1.496 1.00 96.38 178 LEU A CA 1
ATOM 1381 C C . LEU A 1 178 ? -6.313 -1.795 2.416 1.00 96.38 178 LEU A C 1
ATOM 1383 O O . LEU A 1 178 ? -6.152 -1.970 3.625 1.00 96.38 178 LEU A O 1
ATOM 1387 N N . SER A 1 179 ? -7.497 -1.808 1.826 1.00 94.88 179 SER A N 1
ATOM 1388 C CA . SER A 1 179 ? -8.759 -2.110 2.483 1.00 94.88 179 SER A CA 1
ATOM 1389 C C . SER A 1 179 ? -9.387 -3.305 1.784 1.00 94.88 179 SER A C 1
ATOM 1391 O O . SER A 1 179 ? -9.586 -3.274 0.576 1.00 94.88 179 SER A O 1
ATOM 1393 N N . LEU A 1 180 ? -9.693 -4.352 2.539 1.00 94.00 180 LEU A N 1
ATOM 1394 C CA . LEU A 1 180 ? -10.435 -5.526 2.098 1.00 94.00 180 LEU A CA 1
ATOM 1395 C C . LEU A 1 180 ? -11.897 -5.379 2.518 1.00 94.00 180 LEU A C 1
ATOM 1397 O O . LEU A 1 180 ? -12.185 -4.992 3.653 1.00 94.00 180 LEU A O 1
ATOM 1401 N N . CYS A 1 181 ? -12.798 -5.718 1.607 1.00 92.12 181 CYS A N 1
ATOM 1402 C CA . CYS A 1 181 ? -14.242 -5.632 1.771 1.00 92.12 181 CYS A CA 1
ATOM 1403 C C . CYS A 1 181 ? -14.822 -7.044 1.864 1.00 92.12 181 CYS A C 1
ATOM 1405 O O . CYS A 1 181 ? -14.504 -7.894 1.026 1.00 92.12 181 CYS A O 1
ATOM 1407 N N . PHE A 1 182 ? -15.654 -7.286 2.877 1.00 89.12 182 PHE A N 1
ATOM 1408 C CA . PHE A 1 182 ? -16.237 -8.594 3.204 1.00 89.12 182 PHE A CA 1
ATOM 1409 C C . PHE A 1 182 ? -17.759 -8.593 3.072 1.00 89.12 182 PHE A C 1
ATOM 1411 O O . PHE A 1 182 ? -18.368 -7.570 3.462 1.00 89.12 182 PHE A O 1
#

Nearest PDB structures (foldseek):
  5v93-assembly1_c  TM=6.183E-01  e=4.676E-03  Mycobacterium tuberculosis
  8crx-assembly1_G  TM=5.758E-01  e=6.372E-03  Cutibacterium acnes
  8apo-assembly1_Bc  TM=5.375E-01  e=5.630E-03  Polytomella magna
  8apn-assembly1_Bc  TM=5.373E-01  e=5.630E-03  Polytomella magna
  7tue-assembly1_D  TM=2.236E-01  e=4.795E+00  Homo sapiens

Foldseek 3Di:
DDDDDDDDDDDPVVVVVVVVVVVVVVVVVVVVVVVVVVVPVPDPPLAAADPVQVVLVVVQQQQWWCFADPEPPRTDGLVVLLLQLVVQAFGYPPDPRHTSQVRSQVSVVVSCCVVPPADPPDPFQKKKKWKWWFAPDPPPDTPIHTRDIDIDGDQPDARKYKHKDWDDNPPTIMIMMMITGD

pLDDT: mean 84.84, std 14.86, range [41.12, 97.5]

Sequence (182 aa):
MGNIFIKNKKQRKGQEEIVGFVSIVLIVSFIFLIFLGISLRKGPEFKKESKDVSMFLESAMEYTTDCADGYEPNYMSLRRAIKGCYEGKKCAGSYEGREACNIANETLKEMIDLSWRIGGERAIKGYIFNSEYGLNSSSGEKDSEKILIIESGNCSSGNIAGAENFFSAYPGKISYSLSLCF

Secondary structure (DSSP, 8-state):
------------HHHHHHHHHHHHHHHHHHHHHHHHHHHHHS---SEEE-HHHHHHHHHHHTPEEEEESSSTT-EEEHHHHHHHHHTTPBPBSSTT--BHHHHHHHHHHHHHHHHS---TTSS--EEEEEEEEE---TTS---EEEEEEEEEE--SSS-EEEEEEEEEETTEEEEEEEEEE-

Radius of gyration: 31.1 Å; Cα contacts (8 Å, |Δi|>4): 280; chains: 1; bounding box: 61×43×117 Å

Solvent-accessible surface area (backbone atoms only — not comparable to full-atom values): 10192 Å² total; per-residue (Å²): 142,82,87,84,81,84,80,81,84,79,83,68,67,76,61,57,58,55,53,52,53,53,52,51,53,51,54,53,50,54,52,48,52,52,52,50,52,56,59,64,67,62,63,71,72,63,60,44,79,28,69,69,49,39,54,49,52,60,55,51,36,66,37,76,40,86,42,12,64,86,38,75,87,43,53,30,29,34,51,53,25,49,53,30,28,69,69,70,35,60,17,25,80,35,85,88,50,43,44,19,47,57,54,34,49,54,54,50,49,51,54,44,49,71,74,58,56,63,38,95,91,43,76,35,33,17,39,42,37,42,28,33,40,34,60,76,54,94,78,78,63,85,61,66,48,80,65,47,76,48,76,48,76,52,73,91,78,61,57,31,39,20,30,74,52,70,49,83,46,86,89,25,31,37,40,37,33,43,35,39,17,63

Mean predicted aligned error: 12.16 Å

=== Feature glossary ===
The record interleaves many kinds of information about one protein. Here is each kind framed as the question it answers.

Q: What are the backbone torsion angles?
A: φ (phi) and ψ (psi) are the two rotatable backbone dihedrals per residue: φ is the C(i-1)–N–Cα–C torsion, ψ is the N–Cα–C–N(i+1) torsion, both in degrees on (−180°, 180°]. α-helical residues cluster near (−60°, −45°); β-strand residues near (−120°, +130°). A Ramachandran plot is simply a scatter of (φ, ψ) for every residue.

Q: What is the amino-acid chain?
A: This is the polypeptide sequence — one letter per residue, N-terminus first. Length ranges from a few dozen residues for small domains to over a thousand for large multi-domain proteins.

Q: How mobile is each atom in the crystal?
A: For experimental (PDB) structures, the B-factor (temperature factor) quantifies the positional spread of each atom in the crystal — a combination of thermal vibration and static disorder — in units of Å². High B-factors mark flexible loops or poorly resolved regions; low B-factors mark the rigid, well-ordered core.

Q: Are the domains correctly placed relative to each other?
A: Predicted Aligned Error (PAE) is an AlphaFold confidence matrix: entry (i, j) is the expected error in the position of residue j, in ångströms, when the prediction is superimposed on the true structure at residue i. Low PAE within a block of residues means that block is internally rigid and well-predicted; high PAE between two blocks means their relative placement is uncertain even if each block individually is confident.

Q: How confident is the AlphaFold model at each residue?
A: pLDDT is the predicted lDDT-Cα score: AlphaFold's confidence that the local environment of each residue (all inter-atomic distances within 15 Å) is correctly placed. It is a per-residue number between 0 and 100, with higher meaning more reliable.

Q: What family and function is it annotated with?
A: Functional annotations link the protein to curated databases. InterPro entries identify conserved domains and families by matching the sequence against member-database signatures (Pfam, PROSITE, CDD, …). Gene Ontology (GO) terms describe molecular function, biological process, and cellular component in a controlled vocabulary. CATH places the structure in a hierarchical fold classification (Class/Architecture/Topology/Homologous-superfamily). The organism is the source species.

Q: How big and how compact is the whole molecule?
A: Three whole-structure scalars: the radius of gyration (RMS distance of Cα from centroid, in Å), the count of Cα–Cα contacts (pairs closer than 8 Å and separated by more than four residues in sequence — i.e. tertiary, not local, contacts), and the bounding-box dimensions. Together they distinguish compact globular folds from extended fibres or disordered chains.

Q: What known structures does this most resemble?
A: The Foldseek neighbor list gives the closest experimentally determined structures in the PDB, ranked by structural alignment. TM-score near 1 means near-identical fold; near 0.3 means only rough topology match. This is how one finds what a novel AlphaFold prediction most resembles in the solved-structure universe.

Q: Which residues are buried vs exposed?
A: SASA measures how much of the protein is reachable by solvent. It is computed by rolling a water-sized probe over the atomic surface and summing the exposed area (Å²). Per-residue SASA distinguishes core (buried, low SASA) from surface (exposed, high SASA) residues; total SASA is a whole-molecule size measure.

Q: Which residues are in helices, strands, or loops?
A: Eight-state secondary structure (DSSP): H is the canonical α-helix, G the tighter 3₁₀-helix, I the wider π-helix; E/B are β-structure, T and S are turns and bends, and '-' is everything else. DSSP derives these from the pattern of main-chain N–H···O=C hydrogen bonds, not from the sequence.

Q: Where is each backbone atom in 3D?
A: Structure coordinates are given as an mmCIF _atom_site loop: one row per atom with element, residue name, chain id, sequence number, and x/y/z position in Å. Only the four main-chain atoms per residue are included here; side chains are omitted to keep the record compact.

Q: What if only a Cα trace is available?
A: Three-state secondary structure (P-SEA) collapses the eight DSSP classes into helix (a), strand (b), and coil (c). P-SEA assigns these from Cα geometry alone — distances and angles — without requiring backbone oxygens, so it works on any Cα trace.

Q: What do the rendered images show?
A: The six renders are orthographic views along the three Cartesian axes in both directions. Representation (cartoon, sticks, or surface) and color scheme (sequence-rainbow or by-chain) vary across proteins so the training set covers all the common visualization conventions.

Q: What does the local fold look like, residue by residue?
A: Foldseek's 3Di representation compresses backbone geometry into a per-residue letter drawn from a learned twenty-state alphabet. It captures the tertiary interaction pattern around each residue — which residues are packed against it in space, regardless of where they are in sequence.

Q: What do the diagnostic plots show?
A: The contact map is a binary N×N matrix image: pixel (i, j) is dark where Cα_i and Cα_j are within 8 Å and |i−j|>4. Because the |i−j|>4 filter removes local helical contacts, off-diagonal stripes parallel to the main diagonal indicate parallel β-sheets; stripes perpendicular to it indicate antiparallel β-sheets. The Ramachandran plot scatters every residue's (φ, ψ) pair against the sterically allowed regions. The PAE heatmap renders the predicted-aligned-error matrix.